Protein AF-A0ABD3RXH1-F1 (afdb_monomer_lite)

Foldseek 3Di:
DDDDPDDPPDPVVVVLVVLLVPQDQPLVDDDPPDDLVLDDDDDDDDDDDDDDDDDDDDDDDDDDPPPPPVLDDLVVLQVQLSVCVVVVVLVSNLVSLVVSVVSCVVVVNQLLSCLSSLSNNLSSLSNVLSVPVPPVPSSVVSLVSSLVSLVSSCVSPLLALSSLQNNLSSLQVVLVVLCPDPPVSLVSNLVSLVSSLVSLVSSCDPSHPDPVSVVSSVVSNVVSVVVNVVSVPD

InterPro domains:
  IPR011990 Tetratricopeptide-like helical domain superfamily [G3DSA:1.25.40.10] (74-233)
  IPR011990 Tetratricopeptide-like helical domain superfamily [SSF48452] (77-208)

Secondary structure (DSSP, 8-state):
-PPP--SSSSSHHHHHHHHHTT---TTTT--TT---GGG----------------------------------HHHHHHHHHHHHHHT-HHHHHHHHHHHHHHHHHTT--GGGGHHHHHHHHHHHHHHHHHTTT-HHHHHHHHHHHHHHHHHHHHH-TT-HHHHHHHHHHHHHHHHHHTTSHHHHHHHHHHHHHHHHHHHHHHTSTT---HHHHHHHHHHHHHHHHHHHHHT--

pLDDT: mean 72.73, std 24.96, range [24.62, 96.81]

Organism: NCBI:txid382380

Radius of gyration: 24.09 Å; chains: 1; bounding box: 63×49×85 Å

Structure (mmCIF, N/CA/C/O backbone):
data_AF-A0ABD3RXH1-F1
#
_entry.id   AF-A0ABD3RXH1-F1
#
loop_
_atom_site.group_PDB
_atom_site.id
_atom_site.type_symbol
_atom_site.label_atom_id
_atom_site.label_alt_id
_atom_site.label_comp_id
_atom_site.label_asym_id
_atom_site.label_entity_id
_atom_site.label_seq_id
_atom_site.pdbx_PDB_ins_code
_atom_site.Cartn_x
_atom_site.Cartn_y
_atom_site.Cartn_z
_atom_site.occupancy
_atom_site.B_iso_or_equiv
_atom_site.auth_seq_id
_atom_site.auth_comp_id
_atom_site.auth_asym_id
_atom_site.auth_atom_id
_atom_site.pdbx_PDB_model_num
ATOM 1 N N . MET A 1 1 ? -24.641 24.523 35.587 1.00 30.47 1 MET A N 1
ATOM 2 C CA . MET A 1 1 ? -23.182 24.289 35.559 1.00 30.47 1 MET A CA 1
ATOM 3 C C . MET A 1 1 ? -22.941 23.095 34.659 1.00 30.47 1 MET A C 1
ATOM 5 O O . MET A 1 1 ? -23.232 21.979 35.057 1.00 30.47 1 MET A O 1
ATOM 9 N N . ILE A 1 2 ? -22.547 23.362 33.417 1.00 24.62 2 ILE A N 1
ATOM 10 C CA . ILE A 1 2 ? -22.233 22.362 32.393 1.00 24.62 2 ILE A CA 1
ATOM 11 C C . ILE A 1 2 ? -20.701 22.332 32.327 1.00 24.62 2 ILE A C 1
ATOM 13 O O . ILE A 1 2 ? -20.122 23.410 32.176 1.00 24.62 2 ILE A O 1
ATOM 17 N N . PRO A 1 3 ? -20.025 21.186 32.516 1.00 27.19 3 PRO A N 1
ATOM 18 C CA . PRO A 1 3 ? -18.578 21.151 32.425 1.00 27.19 3 PRO A CA 1
ATOM 19 C C . PRO A 1 3 ? -18.155 21.218 30.956 1.00 27.19 3 PRO A C 1
ATOM 21 O O . PRO A 1 3 ? -18.669 20.506 30.096 1.00 27.19 3 PRO A O 1
ATOM 24 N N . SER A 1 4 ? -17.229 22.133 30.703 1.00 25.20 4 SER A N 1
ATOM 25 C CA . SER A 1 4 ? -16.646 22.469 29.415 1.00 25.20 4 SER A CA 1
ATOM 26 C C . SER A 1 4 ? -15.962 21.273 28.745 1.00 25.20 4 SER A C 1
ATOM 28 O O . SER A 1 4 ? -15.123 20.596 29.338 1.00 25.20 4 SER A O 1
ATOM 30 N N . SER A 1 5 ? -16.295 21.060 27.473 1.00 29.28 5 SER A N 1
ATOM 31 C CA . SER A 1 5 ? -15.636 20.146 26.545 1.00 29.28 5 SER A CA 1
ATOM 32 C C . SER A 1 5 ? -14.255 20.682 26.156 1.00 29.28 5 SER A C 1
ATOM 34 O O . SER A 1 5 ? -14.116 21.488 25.238 1.00 29.28 5 SER A O 1
ATOM 36 N N . SER A 1 6 ? -13.219 20.238 26.859 1.00 30.03 6 SER A N 1
ATOM 37 C CA . SER A 1 6 ? -11.824 20.532 26.516 1.00 30.03 6 SER A CA 1
ATOM 38 C C . SER A 1 6 ? -10.937 19.322 26.803 1.00 30.03 6 SER A C 1
ATOM 40 O O . SER A 1 6 ? -10.118 19.358 27.717 1.00 30.03 6 SER A O 1
ATOM 42 N N . PHE A 1 7 ? -11.122 18.232 26.046 1.00 28.78 7 PHE A N 1
ATOM 43 C CA . PHE A 1 7 ? -10.269 17.037 26.166 1.00 28.78 7 PHE A CA 1
ATOM 44 C C . PHE A 1 7 ? -9.745 16.446 24.842 1.00 28.78 7 PHE A C 1
ATOM 46 O O . PHE A 1 7 ? -9.026 15.455 24.873 1.00 28.78 7 PHE A O 1
ATOM 53 N N . LEU A 1 8 ? -10.008 17.073 23.686 1.00 31.36 8 LEU A N 1
ATOM 54 C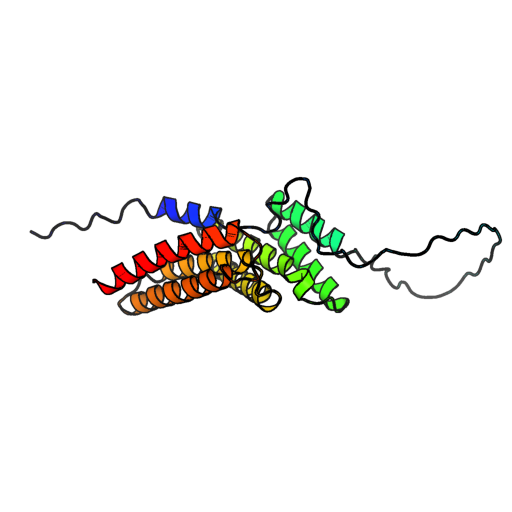 CA . LEU A 1 8 ? -9.466 16.632 22.383 1.00 31.36 8 LEU A CA 1
ATOM 55 C C . LEU A 1 8 ? -8.632 17.696 21.643 1.00 31.36 8 LEU A C 1
ATOM 57 O O . LEU A 1 8 ? -8.232 17.501 20.500 1.00 31.36 8 LEU A O 1
ATOM 61 N N . GLY A 1 9 ? -8.302 18.813 22.293 1.00 27.91 9 GLY A N 1
ATOM 62 C CA . GLY A 1 9 ? -7.470 19.864 21.701 1.00 27.91 9 GLY A CA 1
ATOM 63 C C . GLY A 1 9 ? -5.986 19.689 22.021 1.00 27.91 9 GLY A C 1
ATOM 64 O O . GLY A 1 9 ? -5.526 20.330 22.956 1.00 27.91 9 GLY A O 1
ATOM 65 N N . ASN A 1 10 ? -5.272 18.808 21.301 1.00 27.78 10 ASN A N 1
ATOM 66 C CA . ASN A 1 10 ? -3.838 18.954 20.924 1.00 27.78 10 ASN A CA 1
ATOM 67 C C . ASN A 1 10 ? -3.154 17.669 20.411 1.00 27.78 10 ASN A C 1
ATOM 69 O O . ASN A 1 10 ? -2.016 17.739 19.958 1.00 27.78 10 ASN A O 1
ATOM 73 N N . ALA A 1 11 ? -3.803 16.501 20.432 1.00 32.44 11 ALA A N 1
ATOM 74 C CA . ALA A 1 11 ? -3.193 15.264 19.918 1.00 32.44 11 ALA A CA 1
ATOM 75 C C . ALA A 1 11 ? -3.336 15.078 18.388 1.00 32.44 11 ALA A C 1
ATOM 77 O O . ALA A 1 11 ? -2.664 14.230 17.805 1.00 32.44 11 ALA A O 1
ATOM 78 N N . GLY A 1 12 ? -4.195 15.869 17.729 1.00 29.73 12 GLY A N 1
ATOM 79 C CA . GLY A 1 12 ? -4.583 15.676 16.324 1.00 29.73 12 GLY A CA 1
ATOM 80 C C . GLY A 1 12 ? -3.482 15.956 15.294 1.00 29.73 12 GLY A C 1
ATOM 81 O O . GLY A 1 12 ? -3.361 15.205 14.330 1.00 29.73 12 GLY A O 1
ATOM 82 N N . CYS A 1 13 ? -2.643 16.974 15.516 1.00 30.53 13 CYS A N 1
ATOM 83 C CA . CYS A 1 13 ? -1.601 17.378 14.558 1.00 30.53 13 CYS A CA 1
ATOM 84 C C . CYS A 1 13 ? -0.360 16.472 14.582 1.00 30.53 13 CYS A C 1
ATOM 86 O O . CYS A 1 13 ? 0.388 16.411 13.609 1.00 30.53 13 CYS A O 1
ATOM 88 N N . ASP A 1 14 ? -0.127 15.778 15.696 1.00 29.14 14 ASP A N 1
ATOM 89 C CA . ASP A 1 14 ? 1.074 14.963 15.892 1.00 29.14 14 ASP A CA 1
ATOM 90 C C . ASP A 1 14 ? 0.869 13.512 15.418 1.00 29.14 14 ASP A C 1
ATOM 92 O O . ASP A 1 14 ? 1.835 12.803 15.149 1.00 29.14 14 ASP A O 1
ATOM 96 N N . TYR A 1 15 ? -0.390 13.074 15.274 1.00 34.75 15 TYR A N 1
ATOM 97 C CA . TYR A 1 15 ? -0.741 11.743 14.772 1.00 34.75 15 TYR A CA 1
ATOM 98 C C . TYR A 1 15 ? -0.778 11.670 13.235 1.00 34.75 15 TYR A C 1
ATOM 100 O O . TYR A 1 15 ? -0.319 10.667 12.693 1.00 34.75 15 TYR A O 1
ATOM 108 N N . ASP A 1 16 ? -1.225 12.726 12.533 1.00 37.22 16 ASP A N 1
ATOM 109 C CA . ASP A 1 16 ? -1.188 12.783 11.053 1.00 37.22 16 ASP A CA 1
ATOM 110 C C . ASP A 1 16 ? 0.244 12.630 10.533 1.00 37.22 16 ASP A C 1
ATOM 112 O O . ASP A 1 16 ? 0.527 11.710 9.770 1.00 37.22 16 ASP A O 1
ATOM 116 N N . ARG A 1 17 ? 1.196 13.398 11.081 1.00 35.81 17 ARG A N 1
ATOM 117 C CA . ARG A 1 17 ? 2.617 13.264 10.715 1.00 35.81 17 ARG A CA 1
ATOM 118 C C . ARG A 1 17 ? 3.208 11.893 11.044 1.00 35.81 17 ARG A C 1
ATOM 120 O O . ARG A 1 17 ? 4.148 11.460 10.384 1.00 35.81 17 ARG A O 1
ATOM 127 N N . ARG A 1 18 ? 2.705 11.205 12.077 1.00 36.69 18 ARG A N 1
ATOM 128 C CA . ARG A 1 18 ? 3.201 9.875 12.477 1.00 36.69 18 ARG A CA 1
ATOM 129 C C . ARG A 1 18 ? 2.668 8.768 11.573 1.00 36.69 18 ARG A C 1
ATOM 131 O O . ARG A 1 18 ? 3.438 7.866 11.258 1.00 36.69 18 ARG A O 1
ATOM 138 N N . VAL A 1 19 ? 1.407 8.829 11.139 1.00 39.53 19 VAL A N 1
ATOM 139 C CA . VAL A 1 19 ? 0.839 7.878 10.163 1.00 39.53 19 VAL A CA 1
ATOM 140 C C . VAL A 1 19 ? 1.455 8.106 8.779 1.00 39.53 19 VAL A C 1
ATOM 142 O O . VAL A 1 19 ? 1.872 7.143 8.139 1.00 39.53 19 VAL A O 1
ATOM 145 N N . GLU A 1 20 ? 1.638 9.366 8.375 1.00 42.84 20 GLU A N 1
ATOM 146 C CA . GLU A 1 20 ? 2.320 9.753 7.130 1.00 42.84 20 GLU A CA 1
ATOM 147 C C . GLU A 1 20 ? 3.792 9.308 7.093 1.00 42.84 20 GLU A C 1
ATOM 149 O O . GLU A 1 20 ? 4.279 8.848 6.061 1.00 42.84 20 GLU A O 1
ATOM 154 N N . ALA A 1 21 ? 4.494 9.356 8.230 1.00 41.16 21 ALA A N 1
ATOM 155 C CA . ALA A 1 21 ? 5.863 8.849 8.362 1.00 41.16 21 ALA A CA 1
ATOM 156 C C . ALA A 1 21 ? 5.957 7.314 8.502 1.00 41.16 21 ALA A C 1
ATOM 158 O O . ALA A 1 21 ? 7.063 6.771 8.509 1.00 41.16 21 ALA A O 1
ATOM 159 N N . SER A 1 22 ? 4.826 6.611 8.640 1.00 48.38 22 SER A N 1
ATOM 160 C CA . SER A 1 22 ? 4.792 5.162 8.891 1.00 48.38 22 SER A CA 1
ATOM 161 C C . SER A 1 22 ? 4.657 4.314 7.627 1.00 48.38 22 SER A C 1
ATOM 163 O O . SER A 1 22 ? 4.745 3.089 7.726 1.00 48.38 22 SER A O 1
ATOM 165 N N . PHE A 1 23 ? 4.467 4.919 6.448 1.00 57.19 23 PHE A N 1
ATOM 166 C CA . PHE A 1 23 ? 4.366 4.155 5.205 1.00 57.19 23 PHE A CA 1
ATOM 167 C C . PHE A 1 23 ? 5.680 3.437 4.900 1.00 57.19 23 PHE A C 1
ATOM 169 O O . PHE A 1 23 ? 6.722 4.042 4.638 1.00 57.19 23 PHE A O 1
ATOM 176 N N . VAL A 1 24 ? 5.621 2.107 4.911 1.00 55.50 24 VAL A N 1
ATOM 177 C CA . VAL A 1 24 ? 6.782 1.266 4.637 1.00 55.50 24 VAL A CA 1
ATOM 178 C C . VAL A 1 24 ? 6.920 1.134 3.125 1.00 55.50 24 VAL A C 1
ATOM 180 O O . VAL A 1 24 ? 6.230 0.334 2.493 1.00 55.50 24 VAL A O 1
ATOM 183 N N . ALA A 1 25 ? 7.801 1.933 2.525 1.00 55.22 25 ALA A N 1
ATOM 184 C CA . ALA A 1 25 ? 8.205 1.730 1.139 1.00 55.22 25 ALA A CA 1
ATOM 185 C C . ALA A 1 25 ? 9.179 0.544 1.058 1.00 55.22 25 ALA A C 1
ATOM 187 O O . ALA A 1 25 ? 10.264 0.578 1.646 1.00 55.22 25 ALA A O 1
ATOM 188 N N . VAL A 1 26 ? 8.816 -0.485 0.287 1.00 52.06 26 VAL A N 1
ATOM 189 C CA . VAL A 1 26 ? 9.617 -1.712 0.112 1.00 52.06 26 VAL A CA 1
ATOM 190 C C . VAL A 1 26 ? 10.993 -1.381 -0.495 1.00 52.06 26 VAL A C 1
ATOM 192 O O . VAL A 1 26 ? 12.003 -1.973 -0.123 1.00 52.06 26 VAL A O 1
ATOM 195 N N . GLY A 1 27 ? 11.074 -0.348 -1.347 1.00 42.94 27 GLY A N 1
ATOM 196 C CA . GLY A 1 27 ? 12.327 0.139 -1.952 1.00 42.94 27 GLY A CA 1
ATOM 197 C C . GLY A 1 27 ? 13.161 1.141 -1.126 1.00 42.94 27 GLY A C 1
ATOM 198 O O . GLY A 1 27 ? 14.325 1.399 -1.466 1.00 42.94 27 GLY A O 1
ATOM 199 N N . ALA A 1 28 ? 12.621 1.715 -0.043 1.00 36.28 28 ALA A N 1
ATOM 200 C CA . ALA A 1 28 ? 13.336 2.703 0.786 1.00 36.28 28 ALA A CA 1
ATOM 201 C C . ALA A 1 28 ? 14.279 2.061 1.824 1.00 36.28 28 ALA A C 1
ATOM 203 O O . ALA A 1 28 ? 15.080 2.751 2.451 1.00 36.28 28 ALA A O 1
ATOM 204 N N . LEU A 1 29 ? 14.230 0.733 1.968 1.00 37.06 29 LEU A N 1
ATOM 205 C CA . LEU A 1 29 ? 14.977 -0.039 2.960 1.00 37.06 29 LEU A CA 1
ATOM 206 C C . LEU A 1 29 ? 15.779 -1.183 2.327 1.00 37.06 29 LEU A C 1
ATOM 208 O O . LEU A 1 29 ? 15.768 -2.302 2.828 1.00 37.06 29 LEU A O 1
ATOM 212 N N . LEU A 1 30 ? 16.531 -0.917 1.256 1.00 32.25 30 LEU A N 1
ATOM 213 C CA . LEU A 1 30 ? 17.648 -1.803 0.922 1.00 32.25 30 LEU A CA 1
ATOM 214 C C . LEU A 1 30 ? 18.862 -1.397 1.772 1.00 32.25 30 LEU A C 1
ATOM 216 O O . LEU A 1 30 ? 19.537 -0.424 1.421 1.00 32.25 30 LEU A O 1
ATOM 220 N N . PRO A 1 31 ? 19.197 -2.109 2.871 1.00 29.81 31 PRO A N 1
ATOM 221 C CA . PRO A 1 31 ? 20.566 -2.077 3.358 1.00 29.81 31 PRO A CA 1
ATOM 222 C C . PRO A 1 31 ? 21.479 -2.503 2.206 1.00 29.81 31 PRO A C 1
ATOM 224 O O . PRO A 1 31 ? 21.125 -3.383 1.415 1.00 29.81 31 PRO A O 1
ATOM 227 N N . ARG A 1 32 ? 22.654 -1.873 2.108 1.00 34.91 32 ARG A N 1
ATOM 228 C CA . ARG A 1 32 ? 23.745 -2.283 1.214 1.00 34.91 32 ARG A CA 1
ATOM 229 C C . ARG A 1 32 ? 24.003 -3.787 1.416 1.00 34.91 32 ARG A C 1
ATOM 231 O O . ARG A 1 32 ? 24.712 -4.150 2.344 1.00 34.91 32 ARG A O 1
ATOM 238 N N . GLY A 1 33 ? 23.383 -4.664 0.622 1.00 29.89 33 GLY A N 1
ATOM 239 C CA . GLY A 1 33 ? 23.602 -6.109 0.742 1.00 29.89 33 GLY A CA 1
ATOM 240 C C . GLY A 1 33 ? 22.457 -7.055 0.373 1.00 29.89 33 GLY A C 1
ATOM 241 O O . GLY A 1 33 ? 22.754 -8.212 0.095 1.00 29.89 33 GLY A O 1
ATOM 242 N N . ARG A 1 34 ? 21.183 -6.638 0.307 1.00 35.38 34 ARG A N 1
ATOM 243 C CA . ARG A 1 34 ? 20.118 -7.524 -0.217 1.00 35.38 34 ARG A CA 1
ATOM 244 C C . ARG A 1 34 ? 19.696 -7.075 -1.608 1.00 35.38 34 ARG A C 1
ATOM 246 O O . ARG A 1 34 ? 19.003 -6.080 -1.768 1.00 35.38 34 ARG A O 1
ATOM 253 N N . ARG A 1 35 ? 20.186 -7.792 -2.622 1.00 33.97 35 ARG A N 1
ATOM 254 C CA . ARG A 1 35 ? 19.711 -7.679 -4.005 1.00 33.97 35 ARG A CA 1
ATOM 255 C C . ARG A 1 35 ? 18.216 -7.992 -4.022 1.00 33.97 35 ARG A C 1
ATOM 257 O O . ARG A 1 35 ? 17.803 -8.993 -3.441 1.00 33.97 35 ARG A O 1
ATOM 264 N N . THR A 1 36 ? 17.440 -7.143 -4.683 1.00 36.50 36 THR A N 1
ATOM 265 C CA . THR A 1 36 ? 16.064 -7.442 -5.074 1.00 36.50 36 THR A CA 1
ATOM 266 C C . THR A 1 36 ? 16.056 -8.778 -5.814 1.00 36.50 36 THR A C 1
ATOM 268 O O . THR A 1 36 ? 16.755 -8.964 -6.808 1.00 36.50 36 THR A O 1
ATOM 271 N N . THR A 1 37 ? 15.300 -9.742 -5.300 1.00 42.69 37 THR A N 1
ATOM 272 C CA . THR A 1 37 ? 15.147 -11.094 -5.865 1.00 42.69 37 THR A CA 1
ATOM 273 C C . THR A 1 37 ? 14.291 -11.123 -7.133 1.00 42.69 37 THR A C 1
ATOM 275 O O . THR A 1 37 ? 14.019 -12.200 -7.648 1.00 42.69 37 THR A O 1
ATOM 278 N N . ILE A 1 38 ? 13.910 -9.953 -7.663 1.00 47.41 38 ILE A N 1
ATOM 279 C CA . ILE A 1 38 ? 13.019 -9.779 -8.823 1.00 47.41 38 ILE A CA 1
ATOM 280 C C . ILE A 1 38 ? 13.570 -10.482 -10.081 1.00 47.41 38 ILE A C 1
ATOM 282 O O . ILE A 1 38 ? 12.800 -10.875 -10.947 1.00 47.41 38 ILE A O 1
ATOM 286 N N . PHE A 1 39 ? 14.880 -10.747 -10.154 1.00 44.41 39 PHE A N 1
ATOM 287 C CA . PHE A 1 39 ? 15.483 -11.539 -11.229 1.00 44.41 39 PHE A CA 1
ATOM 288 C C . PHE A 1 39 ? 16.527 -12.514 -10.672 1.00 44.41 39 PHE A C 1
ATOM 290 O O . PHE A 1 39 ? 17.731 -12.270 -10.751 1.00 44.41 39 PHE A O 1
ATOM 297 N N . ARG A 1 40 ? 16.096 -13.627 -10.074 1.00 39.06 40 ARG A N 1
ATOM 298 C CA . ARG A 1 40 ? 16.982 -14.787 -9.901 1.00 39.06 40 ARG A CA 1
ATOM 299 C C . ARG A 1 40 ? 16.286 -16.042 -10.403 1.00 39.06 40 ARG A C 1
ATOM 301 O O . ARG A 1 40 ? 15.673 -16.765 -9.627 1.00 39.06 40 ARG A O 1
ATOM 308 N N . LYS A 1 41 ? 16.414 -16.294 -11.705 1.00 34.53 41 LYS A N 1
ATOM 309 C CA . LYS A 1 41 ? 16.188 -17.615 -12.285 1.00 34.53 41 LYS A CA 1
ATOM 310 C C . LYS A 1 41 ? 17.375 -17.971 -13.186 1.00 34.53 41 LYS A C 1
ATOM 312 O O . LYS A 1 41 ? 17.577 -17.341 -14.211 1.00 34.53 41 LYS A O 1
ATOM 317 N N . GLU A 1 42 ? 18.162 -18.915 -12.671 1.00 40.31 42 GLU A N 1
ATOM 318 C CA . GLU A 1 42 ? 18.949 -19.936 -13.378 1.00 40.31 42 GLU A CA 1
ATOM 319 C C . GLU A 1 42 ? 19.962 -19.479 -14.441 1.00 40.31 42 GLU A C 1
ATOM 321 O O . GLU A 1 42 ? 19.689 -19.499 -15.631 1.00 40.31 42 GLU A O 1
ATOM 326 N N . GLU A 1 43 ? 21.198 -19.222 -14.003 1.00 36.56 43 GLU A N 1
ATOM 327 C CA . GLU A 1 43 ? 22.378 -19.589 -14.794 1.00 36.56 43 GLU A CA 1
ATOM 328 C C . GLU A 1 43 ? 23.267 -20.502 -13.942 1.00 36.56 43 GLU A C 1
ATOM 330 O O . GLU A 1 43 ? 24.183 -20.062 -13.249 1.00 36.56 43 GLU A O 1
ATOM 335 N N . GLU A 1 44 ? 22.953 -21.795 -13.962 1.00 37.84 44 GLU A N 1
ATOM 336 C CA . GLU A 1 44 ? 23.935 -22.846 -13.714 1.00 37.84 44 GLU A CA 1
ATOM 337 C C . GLU A 1 44 ? 23.993 -23.739 -14.955 1.00 37.84 44 GLU A C 1
ATOM 339 O O . GLU A 1 44 ? 23.008 -24.378 -15.315 1.00 37.84 44 GLU A O 1
ATOM 344 N N . GLY A 1 45 ? 25.172 -23.799 -15.580 1.00 32.19 45 GLY A N 1
ATOM 345 C CA . GLY A 1 45 ? 25.574 -24.918 -16.431 1.00 32.19 45 GLY A CA 1
ATOM 346 C C . GLY A 1 45 ? 25.961 -24.560 -17.864 1.00 32.19 45 GLY A C 1
ATOM 347 O O . GLY A 1 45 ? 25.099 -24.381 -18.715 1.00 32.19 45 GLY A O 1
ATOM 348 N N . GLY A 1 46 ? 27.267 -24.598 -18.156 1.00 30.45 46 GLY A N 1
ATOM 349 C CA . GLY A 1 46 ? 27.749 -24.874 -19.515 1.00 30.45 46 GLY A CA 1
ATOM 350 C C . GLY A 1 46 ? 28.998 -24.109 -19.937 1.00 30.45 46 GLY A C 1
ATOM 351 O O . GLY A 1 46 ? 28.914 -23.179 -20.727 1.00 30.45 46 GLY A O 1
ATOM 352 N N . GLY A 1 47 ? 30.168 -24.522 -19.446 1.00 31.55 47 GLY A N 1
ATOM 353 C CA . GLY A 1 47 ? 31.440 -24.152 -20.066 1.00 31.55 47 GLY A CA 1
ATOM 354 C C . GLY A 1 47 ? 31.658 -24.886 -21.394 1.00 31.55 47 GLY A C 1
ATOM 355 O O . GLY A 1 47 ? 31.256 -26.039 -21.543 1.00 31.55 47 GLY A O 1
ATOM 356 N N . GLY A 1 48 ? 32.345 -24.235 -22.332 1.00 30.28 48 GLY A N 1
ATOM 357 C CA . GLY A 1 48 ? 32.839 -24.859 -23.560 1.00 30.28 48 GLY A CA 1
ATOM 358 C C . GLY A 1 48 ? 33.336 -23.815 -24.555 1.00 30.28 48 GLY A C 1
ATOM 359 O O . GLY A 1 48 ? 32.535 -23.118 -25.163 1.00 30.28 48 GLY A O 1
ATOM 360 N N . GLY A 1 49 ? 34.659 -23.679 -24.669 1.00 31.81 49 GLY A N 1
ATOM 361 C CA . GLY A 1 49 ? 35.322 -22.756 -25.590 1.00 31.81 49 GLY A CA 1
ATOM 362 C C . GLY A 1 49 ? 35.310 -23.210 -27.051 1.00 31.81 49 GLY A C 1
ATOM 363 O O . GLY A 1 49 ? 34.985 -24.355 -27.364 1.00 31.81 49 GLY A O 1
ATOM 364 N N . GLY A 1 50 ? 35.729 -22.296 -27.924 1.00 31.41 50 GLY A N 1
ATOM 365 C CA . GLY A 1 50 ? 35.985 -22.550 -29.338 1.00 31.41 50 GLY A CA 1
ATOM 366 C C . GLY A 1 50 ? 36.181 -21.247 -30.108 1.00 31.41 50 GLY A C 1
ATOM 367 O O . GLY A 1 50 ? 35.208 -20.590 -30.463 1.00 31.41 50 GLY A O 1
ATOM 368 N N . ASP A 1 51 ? 37.443 -20.882 -30.331 1.00 36.78 51 ASP A N 1
ATOM 369 C CA . ASP A 1 51 ? 37.877 -19.905 -31.330 1.00 36.78 51 ASP A CA 1
ATOM 370 C C . ASP A 1 51 ? 37.444 -20.338 -32.744 1.00 36.78 51 ASP A C 1
ATOM 372 O O . ASP A 1 51 ? 37.486 -21.526 -33.049 1.00 36.78 51 ASP A O 1
ATOM 376 N N . GLU A 1 52 ? 37.085 -19.391 -33.619 1.00 39.81 52 GLU A N 1
ATOM 377 C CA . GLU A 1 52 ? 37.750 -19.180 -34.920 1.00 39.81 52 GLU A CA 1
ATOM 378 C C . GLU A 1 52 ? 37.078 -18.084 -35.769 1.00 39.81 52 GLU A C 1
ATOM 380 O O . GLU A 1 52 ? 35.910 -17.730 -35.629 1.00 39.81 52 GLU A O 1
ATOM 385 N N . ALA A 1 53 ? 37.904 -17.500 -36.633 1.00 37.19 53 ALA A N 1
ATOM 386 C CA . ALA A 1 53 ? 37.698 -16.283 -37.399 1.00 37.19 53 ALA A CA 1
ATOM 387 C C . ALA A 1 53 ? 36.912 -16.472 -38.711 1.00 37.19 53 ALA A C 1
ATOM 389 O O . ALA A 1 53 ? 36.969 -17.526 -39.336 1.00 37.19 53 ALA A O 1
ATOM 390 N N . GLY A 1 54 ? 36.371 -15.366 -39.247 1.00 32.41 54 GLY A N 1
ATOM 391 C CA . GLY A 1 54 ? 36.454 -15.118 -40.694 1.00 32.41 54 GLY A CA 1
ATOM 392 C C . GLY A 1 54 ? 35.220 -14.571 -41.425 1.00 32.41 54 GLY A C 1
ATOM 393 O O . GLY A 1 54 ? 34.211 -15.244 -41.556 1.00 32.41 54 GLY A O 1
ATOM 394 N N . ARG A 1 55 ? 35.447 -13.417 -42.076 1.00 34.66 55 ARG A N 1
ATOM 395 C CA . ARG A 1 55 ? 34.919 -12.960 -43.386 1.00 34.66 55 ARG A CA 1
ATOM 396 C C . ARG A 1 55 ? 33.446 -12.528 -43.522 1.00 34.66 55 ARG A C 1
ATOM 398 O O . ARG A 1 55 ? 32.554 -13.324 -43.755 1.00 34.66 55 ARG A O 1
ATOM 405 N N . GLY A 1 56 ? 33.277 -11.204 -43.593 1.00 33.16 56 GLY A N 1
ATOM 406 C CA . GLY A 1 56 ? 32.966 -10.463 -44.829 1.00 33.16 56 GLY A CA 1
ATOM 407 C C . GLY A 1 56 ? 31.769 -10.898 -45.685 1.00 33.16 56 GLY A C 1
ATOM 408 O O . GLY A 1 56 ? 31.848 -11.880 -46.413 1.00 33.16 56 GLY A O 1
ATOM 409 N N . GLY A 1 57 ? 30.748 -10.039 -45.735 1.00 32.97 57 GLY A N 1
ATOM 410 C CA . GLY A 1 57 ? 29.697 -10.057 -46.751 1.00 32.97 57 GLY A CA 1
ATOM 411 C C . GLY A 1 57 ? 28.906 -8.750 -46.732 1.00 32.97 57 GLY A C 1
ATOM 412 O O . GLY A 1 57 ? 28.062 -8.550 -45.869 1.00 32.97 57 GLY A O 1
ATOM 413 N N . SER A 1 58 ? 29.227 -7.852 -47.664 1.00 41.53 58 SER A N 1
ATOM 414 C CA . SER A 1 58 ? 28.439 -6.663 -48.002 1.00 41.53 58 SER A CA 1
ATOM 415 C C . SER A 1 58 ? 27.139 -7.100 -48.681 1.00 41.53 58 SER A C 1
ATOM 417 O O . SER A 1 58 ? 27.181 -7.847 -49.660 1.00 41.53 58 SER A O 1
ATOM 419 N N . PHE A 1 59 ? 26.002 -6.636 -48.163 1.00 35.06 59 PHE A N 1
ATOM 420 C CA . PHE A 1 59 ? 24.720 -6.680 -48.858 1.00 35.06 59 PHE A CA 1
ATOM 421 C C . PHE A 1 59 ? 23.878 -5.473 -48.426 1.00 35.06 59 PHE A C 1
ATOM 423 O O . PHE A 1 59 ? 23.374 -5.421 -47.306 1.00 35.06 59 PHE A O 1
ATOM 430 N N . ASP A 1 60 ? 23.802 -4.480 -49.308 1.00 41.41 60 ASP A N 1
ATOM 431 C CA . ASP A 1 60 ? 22.946 -3.301 -49.183 1.00 41.41 60 ASP A CA 1
ATOM 432 C C . ASP A 1 60 ? 21.543 -3.568 -49.762 1.00 41.41 60 ASP A C 1
ATOM 434 O O . ASP A 1 60 ? 21.387 -4.374 -50.680 1.00 41.41 60 ASP A O 1
ATOM 438 N N . LEU A 1 61 ? 20.581 -2.757 -49.291 1.00 41.88 61 LEU A N 1
ATOM 439 C CA . LEU A 1 61 ? 19.235 -2.463 -49.826 1.00 41.88 61 LEU A CA 1
ATOM 440 C C . LEU A 1 61 ? 18.050 -3.323 -49.343 1.00 41.88 61 LEU A C 1
ATOM 442 O O . LEU A 1 61 ? 17.706 -4.334 -49.944 1.00 41.88 61 LEU A O 1
ATOM 446 N N . MET A 1 62 ? 17.314 -2.790 -48.356 1.00 39.38 62 MET A N 1
ATOM 447 C CA . MET A 1 62 ? 15.930 -2.272 -48.488 1.00 39.38 62 MET A CA 1
ATOM 448 C C . MET A 1 62 ? 15.172 -2.352 -47.154 1.00 39.38 62 MET A C 1
ATOM 450 O O . MET A 1 62 ? 15.015 -3.426 -46.589 1.00 39.38 62 MET A O 1
ATOM 454 N N . GLY A 1 63 ? 14.557 -1.231 -46.767 1.00 38.12 63 GLY A N 1
ATOM 455 C CA . GLY A 1 63 ? 13.210 -1.261 -46.195 1.00 38.12 63 GLY A CA 1
ATOM 456 C C . GLY A 1 63 ? 13.091 -1.274 -44.673 1.00 38.12 63 GLY A C 1
ATOM 457 O O . GLY A 1 63 ? 13.248 -2.303 -44.030 1.00 38.12 63 GLY A O 1
ATOM 458 N N . GLY A 1 64 ? 12.631 -0.139 -44.144 1.00 36.88 64 GLY A N 1
ATOM 459 C CA . GLY A 1 64 ? 11.903 -0.078 -42.882 1.00 36.88 64 GLY A CA 1
ATOM 460 C C . GLY A 1 64 ? 12.677 0.589 -41.759 1.00 36.88 64 GLY A C 1
ATOM 461 O O . GLY A 1 64 ? 13.405 -0.068 -41.024 1.00 36.88 64 GLY A O 1
ATOM 462 N N . GLU A 1 65 ? 12.413 1.878 -41.546 1.00 42.22 65 GLU A N 1
ATOM 463 C CA . GLU A 1 65 ? 12.501 2.499 -40.222 1.00 42.22 65 GLU A CA 1
ATOM 464 C C . GLU A 1 65 ? 11.450 1.850 -39.300 1.00 42.22 65 GLU A C 1
ATOM 466 O O . GLU A 1 65 ? 10.459 2.454 -38.898 1.00 42.22 65 GLU A O 1
ATOM 471 N N . GLY A 1 66 ? 11.639 0.570 -38.984 1.00 38.25 66 GLY A N 1
ATOM 472 C CA . GLY A 1 66 ? 11.129 0.004 -37.753 1.00 38.25 66 GLY A CA 1
ATOM 473 C C . GLY A 1 66 ? 12.015 0.583 -36.671 1.00 38.25 66 GLY A C 1
ATOM 474 O O . GLY A 1 66 ? 13.136 0.113 -36.493 1.00 38.25 66 GLY A O 1
ATOM 475 N N . GLY A 1 67 ? 11.561 1.659 -36.025 1.00 40.00 67 GLY A N 1
ATOM 476 C CA . GLY A 1 67 ? 12.241 2.204 -34.861 1.00 40.00 67 GLY A CA 1
ATOM 477 C C . GLY A 1 67 ? 12.561 1.047 -33.927 1.00 40.00 67 GLY A C 1
ATOM 478 O O . GLY A 1 67 ? 11.648 0.417 -33.394 1.00 40.00 67 GLY A O 1
ATOM 479 N N . ASN A 1 68 ? 13.849 0.731 -33.785 1.00 39.38 68 ASN A N 1
ATOM 480 C CA . ASN A 1 68 ? 14.325 -0.104 -32.702 1.00 39.38 68 ASN A CA 1
ATOM 481 C C . ASN A 1 68 ? 13.892 0.630 -31.438 1.00 39.38 68 ASN A C 1
ATOM 483 O O . ASN A 1 68 ? 14.553 1.571 -31.000 1.00 39.38 68 ASN A O 1
ATOM 487 N N . VAL A 1 69 ? 12.743 0.250 -30.880 1.00 52.22 69 VAL A N 1
ATOM 488 C CA . VAL A 1 69 ? 12.463 0.508 -29.479 1.00 52.22 69 VAL A CA 1
ATOM 489 C C . VAL A 1 69 ? 13.555 -0.282 -28.783 1.00 52.22 69 VAL A C 1
ATOM 491 O O . VAL A 1 69 ? 13.420 -1.491 -28.618 1.00 52.22 69 VAL A O 1
ATOM 494 N N . GLU A 1 70 ? 14.691 0.364 -28.506 1.00 57.12 70 GLU A N 1
ATOM 495 C CA . GLU A 1 70 ? 15.721 -0.196 -27.646 1.00 57.12 70 GLU A CA 1
ATOM 496 C C . GLU A 1 70 ? 15.001 -0.585 -26.364 1.00 57.12 70 GLU A C 1
ATOM 498 O O . GLU A 1 70 ? 14.529 0.249 -25.585 1.00 57.12 70 GLU A O 1
ATOM 503 N N . MET A 1 71 ? 14.775 -1.885 -26.262 1.00 68.31 71 MET A N 1
ATOM 504 C CA . MET A 1 71 ? 13.818 -2.463 -25.352 1.00 68.31 71 MET A CA 1
ATOM 505 C C . MET A 1 71 ? 14.465 -2.416 -23.983 1.00 68.31 71 MET A C 1
ATOM 507 O O . MET A 1 71 ? 15.349 -3.206 -23.655 1.00 68.31 71 MET A O 1
ATOM 511 N N . GLU A 1 72 ? 14.113 -1.384 -23.226 1.00 82.44 72 GLU A N 1
ATOM 512 C CA . GLU A 1 72 ? 14.774 -1.116 -21.966 1.00 82.44 72 GLU A CA 1
ATOM 513 C C . GLU A 1 72 ? 14.463 -2.245 -20.971 1.00 82.44 72 GLU A C 1
ATOM 515 O O . GLU A 1 72 ? 13.288 -2.511 -20.702 1.00 82.44 72 GLU A O 1
ATOM 520 N N . PRO A 1 73 ? 15.482 -2.908 -20.393 1.00 87.88 73 PRO A N 1
ATOM 521 C CA . PRO A 1 73 ? 15.251 -3.986 -19.442 1.00 87.88 73 PRO A CA 1
ATOM 522 C C . PRO A 1 73 ? 14.440 -3.497 -18.240 1.00 87.88 73 PRO A C 1
ATOM 524 O O . PRO A 1 73 ? 14.761 -2.456 -17.659 1.00 87.88 73 PRO A O 1
ATOM 527 N N . LEU A 1 74 ? 13.457 -4.290 -17.799 1.00 88.50 74 LEU A N 1
ATOM 528 C CA . LEU A 1 74 ? 12.580 -3.973 -16.660 1.00 88.50 74 LEU A CA 1
ATOM 529 C C . LEU A 1 74 ? 13.353 -3.523 -15.410 1.00 88.50 74 LEU A C 1
ATOM 531 O O . LEU A 1 74 ? 12.978 -2.557 -14.748 1.00 88.50 74 LEU A O 1
ATOM 535 N N . ASN A 1 75 ? 14.485 -4.167 -15.117 1.00 88.00 75 ASN A N 1
ATOM 536 C CA . ASN A 1 75 ? 15.350 -3.795 -13.996 1.00 88.00 75 ASN A CA 1
ATOM 537 C C . ASN A 1 75 ? 15.848 -2.338 -14.079 1.00 88.00 75 ASN A C 1
ATOM 539 O O . ASN A 1 75 ? 15.930 -1.658 -13.059 1.00 88.00 75 ASN A O 1
ATOM 543 N N . ARG A 1 76 ? 16.167 -1.836 -15.279 1.00 91.44 76 ARG A N 1
ATOM 544 C CA . ARG A 1 76 ? 16.662 -0.465 -15.468 1.00 91.44 76 ARG A CA 1
ATOM 545 C C . ARG A 1 76 ? 15.554 0.564 -15.236 1.00 91.44 76 ARG A C 1
ATOM 547 O O . ARG A 1 76 ? 15.792 1.554 -14.547 1.00 91.44 76 ARG A O 1
ATOM 554 N N . ILE A 1 77 ? 14.347 0.280 -15.730 1.00 92.25 77 ILE A N 1
ATOM 555 C CA . ILE A 1 77 ? 13.148 1.101 -15.497 1.00 92.25 77 ILE A CA 1
ATOM 556 C C . ILE A 1 77 ? 12.852 1.171 -13.991 1.00 92.25 77 ILE A C 1
ATOM 558 O O . ILE A 1 77 ? 12.739 2.256 -13.420 1.00 92.25 77 ILE A O 1
ATOM 562 N N . PHE A 1 78 ? 12.843 0.019 -13.312 1.00 90.25 78 PHE A N 1
ATOM 563 C CA . PHE A 1 78 ? 12.613 -0.054 -11.868 1.00 90.25 78 PHE A CA 1
ATOM 564 C C . PHE A 1 78 ? 13.650 0.737 -11.061 1.00 90.25 78 PHE A C 1
ATOM 566 O O . PHE A 1 78 ? 13.299 1.505 -10.167 1.00 90.25 78 PHE A O 1
ATOM 573 N N . GLN A 1 79 ? 14.939 0.580 -11.374 1.00 89.81 79 GLN A N 1
ATOM 574 C CA . GLN A 1 79 ? 16.004 1.304 -10.678 1.00 89.81 79 GLN A CA 1
ATOM 575 C C . GLN A 1 79 ? 15.864 2.819 -10.834 1.00 89.81 79 GLN A C 1
ATOM 577 O O . GLN A 1 79 ? 16.064 3.548 -9.861 1.00 89.81 79 GLN A O 1
ATOM 582 N N . ARG A 1 80 ? 15.488 3.298 -12.026 1.00 92.88 80 ARG A N 1
ATOM 583 C CA . ARG A 1 80 ? 15.253 4.724 -12.263 1.00 92.88 80 ARG A CA 1
ATOM 584 C C . ARG A 1 80 ? 14.064 5.238 -11.451 1.00 92.88 80 ARG A C 1
ATOM 586 O O . ARG A 1 80 ? 14.218 6.253 -10.776 1.00 92.88 80 ARG A O 1
ATOM 593 N N . ALA A 1 81 ? 12.954 4.499 -11.406 1.00 91.75 81 ALA A N 1
ATOM 594 C CA . ALA A 1 81 ? 11.809 4.832 -10.555 1.00 91.75 81 ALA A CA 1
ATOM 595 C C . ALA A 1 81 ? 12.211 4.973 -9.073 1.00 91.75 81 ALA A C 1
ATOM 597 O O . ALA A 1 81 ? 11.906 5.976 -8.431 1.00 91.75 81 ALA A O 1
ATOM 598 N N . VAL A 1 82 ? 12.988 4.020 -8.542 1.00 87.75 82 VAL A N 1
ATOM 599 C CA . VAL A 1 82 ? 13.475 4.060 -7.150 1.00 87.75 82 VAL A CA 1
ATOM 600 C C . VAL A 1 82 ? 14.380 5.270 -6.891 1.00 87.75 82 VAL A C 1
ATOM 602 O O . VAL A 1 82 ? 14.319 5.870 -5.816 1.00 87.75 82 VAL A O 1
ATOM 605 N N . VAL A 1 83 ? 15.234 5.639 -7.848 1.00 90.00 83 VAL A N 1
ATOM 606 C CA . VAL A 1 83 ? 16.088 6.829 -7.731 1.00 90.00 83 VAL A CA 1
ATOM 607 C C . VAL A 1 83 ? 15.241 8.102 -7.691 1.00 90.00 83 VAL A C 1
ATOM 609 O O . VAL A 1 83 ? 15.434 8.910 -6.783 1.00 90.00 83 VAL A O 1
ATOM 612 N N . LEU A 1 84 ? 14.271 8.247 -8.597 1.00 91.06 84 LEU A N 1
ATOM 613 C CA . LEU A 1 84 ? 13.351 9.392 -8.628 1.00 91.06 84 LEU A CA 1
ATOM 614 C C . LEU A 1 84 ? 12.541 9.495 -7.331 1.00 91.06 84 LEU A C 1
ATOM 616 O O . LEU A 1 84 ? 12.466 10.567 -6.731 1.00 91.06 84 LEU A O 1
ATOM 620 N N . GLN A 1 85 ? 12.053 8.361 -6.816 1.00 88.31 85 GLN A N 1
ATOM 621 C CA . GLN A 1 85 ? 11.365 8.295 -5.527 1.00 88.31 85 GLN A CA 1
ATOM 622 C C . GLN A 1 85 ? 12.222 8.861 -4.388 1.00 88.31 85 GLN A C 1
ATOM 624 O O . GLN A 1 85 ? 11.733 9.630 -3.564 1.00 88.31 85 GLN A O 1
ATOM 629 N N . ARG A 1 86 ? 13.508 8.495 -4.337 1.00 86.44 86 ARG A N 1
ATOM 630 C CA . ARG A 1 86 ? 14.448 8.964 -3.304 1.00 86.44 86 ARG A CA 1
ATOM 631 C C . ARG A 1 86 ? 14.839 10.429 -3.470 1.00 86.44 86 ARG A C 1
ATOM 633 O O . ARG A 1 86 ? 15.171 11.071 -2.481 1.00 86.44 86 ARG A O 1
ATOM 640 N N . MET A 1 87 ? 14.806 10.943 -4.697 1.00 89.44 87 MET A N 1
ATOM 641 C CA . MET A 1 87 ? 14.999 12.365 -4.988 1.00 89.44 87 MET A CA 1
ATOM 642 C C . MET A 1 87 ? 13.763 13.210 -4.645 1.00 89.44 87 MET A C 1
ATOM 644 O O . MET A 1 87 ? 13.852 14.433 -4.653 1.00 89.44 87 MET A O 1
ATOM 648 N N . GLY A 1 88 ? 12.628 12.575 -4.332 1.00 86.81 88 GLY A N 1
ATOM 649 C CA . GLY A 1 88 ? 11.360 13.254 -4.076 1.00 86.81 88 GLY A CA 1
ATOM 650 C C . GLY A 1 88 ? 10.581 13.610 -5.344 1.00 86.81 88 GLY A C 1
ATOM 651 O O . GLY A 1 88 ? 9.516 14.215 -5.242 1.00 86.81 88 GLY A O 1
ATOM 652 N N . ASP A 1 89 ? 11.056 13.207 -6.528 1.00 92.00 89 ASP A N 1
ATOM 653 C CA . ASP A 1 89 ? 10.310 13.357 -7.778 1.00 92.00 89 ASP A CA 1
ATOM 654 C C . ASP A 1 89 ? 9.230 12.272 -7.871 1.00 92.00 89 ASP A C 1
ATOM 656 O O . ASP A 1 89 ? 9.427 11.190 -8.432 1.00 92.00 89 ASP A O 1
ATOM 660 N N . ARG A 1 90 ? 8.078 12.553 -7.255 1.00 90.06 90 ARG A N 1
ATOM 661 C CA . ARG A 1 90 ? 6.942 11.624 -7.207 1.00 90.06 90 ARG A CA 1
ATOM 662 C C . ARG A 1 90 ? 6.308 11.414 -8.580 1.00 90.06 90 ARG A C 1
ATOM 664 O O . ARG A 1 90 ? 5.981 10.279 -8.910 1.00 90.06 90 ARG A O 1
ATOM 671 N N . GLY A 1 91 ? 6.181 12.475 -9.378 1.00 92.81 91 GLY A N 1
ATOM 672 C CA . GLY A 1 91 ? 5.588 12.408 -10.715 1.00 92.81 91 GLY A CA 1
ATOM 673 C C . GLY A 1 91 ? 6.443 11.582 -11.675 1.00 92.81 91 GLY A C 1
ATOM 674 O O . GLY A 1 91 ? 5.936 10.653 -12.302 1.00 92.81 91 GLY A O 1
ATOM 675 N N . GLY A 1 92 ? 7.752 11.853 -11.724 1.00 94.06 92 GLY A N 1
ATOM 676 C CA . GLY A 1 92 ? 8.691 11.067 -12.526 1.00 94.06 92 GLY A CA 1
ATOM 677 C C . GLY A 1 92 ? 8.780 9.610 -12.065 1.00 94.06 92 GLY A C 1
ATOM 678 O O . GLY A 1 92 ? 8.812 8.695 -12.885 1.00 94.06 92 GLY A O 1
ATOM 679 N N . CYS A 1 93 ? 8.758 9.374 -10.752 1.00 93.56 93 CYS A N 1
ATOM 680 C CA . CYS A 1 93 ? 8.725 8.030 -10.179 1.00 93.56 93 CYS A CA 1
ATOM 681 C C . CYS A 1 93 ? 7.496 7.221 -10.631 1.00 93.56 93 CYS A C 1
ATOM 683 O O . CYS A 1 93 ? 7.645 6.086 -11.087 1.00 93.56 93 CYS A O 1
ATOM 685 N N . LEU A 1 94 ? 6.296 7.804 -10.535 1.00 95.19 94 LEU A N 1
ATOM 686 C CA . LEU A 1 94 ? 5.057 7.150 -10.963 1.00 95.19 94 LEU A CA 1
ATOM 687 C C . LEU A 1 94 ? 5.073 6.843 -12.462 1.00 95.19 94 LEU A C 1
ATOM 689 O O . LEU A 1 94 ? 4.746 5.721 -12.838 1.00 95.19 94 LEU A O 1
ATOM 693 N N . ALA A 1 95 ? 5.543 7.777 -13.292 1.00 96.56 95 ALA A N 1
ATOM 694 C CA . ALA A 1 95 ? 5.657 7.564 -14.734 1.00 96.56 95 ALA A CA 1
ATOM 695 C C . ALA A 1 95 ? 6.585 6.383 -15.082 1.00 96.56 95 ALA A C 1
ATOM 697 O O . ALA A 1 95 ? 6.280 5.582 -15.967 1.00 96.56 95 ALA A O 1
ATOM 698 N N . GLU A 1 96 ? 7.706 6.225 -14.370 1.00 95.56 96 GLU A N 1
ATOM 699 C CA . GLU A 1 96 ? 8.602 5.079 -14.569 1.00 95.56 96 GLU A CA 1
ATOM 700 C C . GLU A 1 96 ? 7.994 3.765 -14.060 1.00 95.56 96 GLU A C 1
ATOM 702 O O . GLU A 1 96 ? 8.160 2.731 -14.708 1.00 95.56 96 GLU A O 1
ATOM 707 N N . TYR A 1 97 ? 7.258 3.772 -12.945 1.00 95.50 97 TYR A N 1
ATOM 708 C CA . TYR A 1 97 ? 6.544 2.572 -12.499 1.00 95.50 97 TYR A CA 1
ATOM 709 C C . TYR A 1 97 ? 5.414 2.174 -13.459 1.00 95.50 97 TYR A C 1
ATOM 711 O O . TYR A 1 97 ? 5.271 0.991 -13.759 1.00 95.50 97 TYR A O 1
ATOM 719 N N . GLU A 1 98 ? 4.657 3.124 -14.005 1.00 96.56 98 GLU A N 1
ATOM 720 C CA . GLU A 1 98 ? 3.654 2.856 -15.046 1.00 96.56 98 GLU A CA 1
ATOM 721 C C . GLU A 1 98 ? 4.305 2.277 -16.304 1.00 96.56 98 GLU A C 1
ATOM 723 O O . GLU A 1 98 ? 3.849 1.267 -16.844 1.00 96.56 98 GLU A O 1
ATOM 728 N N . ARG A 1 99 ? 5.434 2.854 -16.733 1.00 95.31 99 ARG A N 1
ATOM 729 C CA . ARG A 1 99 ? 6.224 2.313 -17.842 1.00 95.31 99 ARG A CA 1
ATOM 730 C C . ARG A 1 99 ? 6.694 0.889 -17.555 1.00 95.31 99 ARG A C 1
ATOM 732 O O . ARG A 1 99 ? 6.626 0.050 -18.449 1.00 95.31 99 ARG A O 1
ATOM 739 N N . PHE A 1 100 ? 7.138 0.600 -16.331 1.00 94.81 100 PHE A N 1
ATOM 740 C CA . PHE A 1 100 ? 7.514 -0.751 -15.919 1.00 94.81 100 PHE A CA 1
ATOM 741 C C . PHE A 1 100 ? 6.342 -1.721 -16.094 1.00 94.81 100 PHE A C 1
ATOM 743 O O . PHE A 1 100 ? 6.529 -2.779 -16.689 1.00 94.81 100 PHE A O 1
ATOM 750 N N . LEU A 1 101 ? 5.150 -1.367 -15.599 1.00 94.69 101 LEU A N 1
ATOM 751 C CA . LEU A 1 101 ? 3.967 -2.227 -15.686 1.00 94.69 101 LEU A CA 1
ATOM 752 C C . LEU A 1 101 ? 3.577 -2.494 -17.143 1.00 94.69 101 LEU A C 1
ATOM 754 O O . LEU A 1 101 ? 3.416 -3.651 -17.513 1.00 94.69 101 LEU A O 1
ATOM 758 N N . ASN A 1 102 ? 3.544 -1.461 -17.987 1.00 94.31 102 ASN A N 1
ATOM 759 C CA . ASN A 1 102 ? 3.221 -1.604 -19.412 1.00 94.31 102 ASN A CA 1
ATOM 760 C C . ASN A 1 102 ? 4.195 -2.547 -20.135 1.00 94.31 102 ASN A C 1
ATOM 762 O O . ASN A 1 102 ? 3.792 -3.393 -20.934 1.00 94.31 102 ASN A O 1
ATOM 766 N N . VAL A 1 103 ? 5.494 -2.410 -19.853 1.00 92.31 103 VAL A N 1
ATOM 767 C CA . VAL A 1 103 ? 6.533 -3.278 -20.421 1.00 92.31 103 VAL A CA 1
ATOM 768 C C . VAL A 1 103 ? 6.366 -4.707 -19.899 1.00 92.31 103 VAL A C 1
ATOM 770 O O . VAL A 1 103 ? 6.396 -5.640 -20.692 1.00 92.31 103 VAL A O 1
ATOM 773 N N . ALA A 1 104 ? 6.141 -4.897 -18.597 1.00 92.50 104 ALA A N 1
ATOM 774 C CA . ALA A 1 104 ? 5.960 -6.218 -17.994 1.00 92.50 104 ALA A CA 1
ATOM 775 C C . ALA A 1 104 ? 4.729 -6.949 -18.553 1.00 92.50 104 ALA A C 1
ATOM 777 O O . ALA A 1 104 ? 4.823 -8.127 -18.885 1.00 92.50 104 ALA A O 1
ATOM 778 N N . GLU A 1 105 ? 3.614 -6.237 -18.726 1.00 92.44 105 GLU A N 1
ATOM 779 C CA . GLU A 1 105 ? 2.382 -6.761 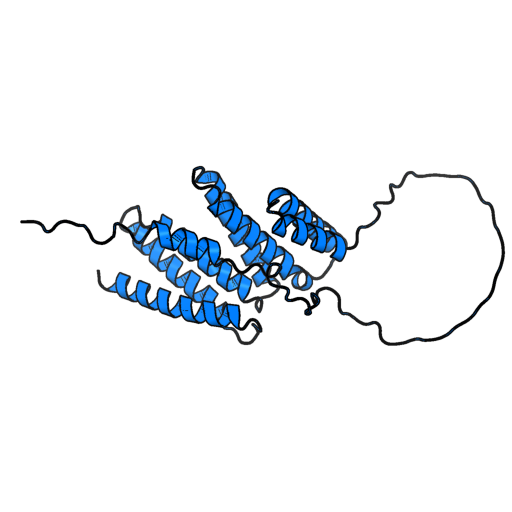-19.325 1.00 92.44 105 GLU A CA 1
ATOM 780 C C . GLU A 1 105 ? 2.575 -7.113 -20.806 1.00 92.44 105 GLU A C 1
ATOM 782 O O . GLU A 1 105 ? 2.097 -8.149 -21.260 1.00 92.44 105 GLU A O 1
ATOM 787 N N . THR A 1 106 ? 3.347 -6.315 -21.553 1.00 93.06 106 THR A N 1
ATOM 788 C CA . THR A 1 106 ? 3.677 -6.612 -22.960 1.00 93.06 106 THR A CA 1
ATOM 789 C C . THR A 1 106 ? 4.468 -7.918 -23.109 1.00 93.06 106 THR A C 1
ATOM 791 O O . THR A 1 106 ? 4.311 -8.615 -24.109 1.00 93.06 106 THR A O 1
ATOM 794 N N . TYR A 1 107 ? 5.302 -8.262 -22.121 1.00 90.50 107 TYR A N 1
ATOM 795 C CA . TYR A 1 107 ? 6.072 -9.514 -22.100 1.00 90.50 107 TYR A CA 1
ATOM 796 C C . TYR A 1 107 ? 5.393 -10.651 -21.334 1.00 90.50 107 TYR A C 1
ATOM 798 O O . TYR A 1 107 ? 6.046 -11.667 -21.101 1.00 90.50 107 TYR A O 1
ATOM 806 N N . ASP A 1 108 ? 4.126 -10.494 -20.938 1.00 92.62 108 ASP A N 1
ATOM 807 C CA . ASP A 1 108 ? 3.375 -11.498 -20.172 1.00 92.62 108 ASP A CA 1
ATOM 808 C C . ASP A 1 108 ? 4.137 -11.974 -18.917 1.00 92.62 108 ASP A C 1
ATOM 810 O O . ASP A 1 108 ? 4.189 -13.155 -18.569 1.00 92.62 108 ASP A O 1
ATOM 814 N N . VAL A 1 109 ? 4.812 -11.036 -18.244 1.00 90.81 109 VAL A N 1
ATOM 815 C CA . VAL A 1 109 ? 5.505 -11.326 -16.987 1.00 90.81 109 VAL A CA 1
ATOM 816 C C . VAL A 1 109 ? 4.458 -11.619 -15.919 1.00 90.81 109 VAL A C 1
ATOM 818 O O . VAL A 1 109 ? 3.498 -10.870 -15.767 1.00 90.81 109 VAL A O 1
ATOM 821 N N . ASP A 1 110 ? 4.676 -12.672 -15.130 1.00 92.56 110 ASP A N 1
ATOM 822 C CA . ASP A 1 110 ? 3.792 -13.018 -14.016 1.00 92.56 110 ASP A CA 1
ATOM 823 C C . ASP A 1 110 ? 3.609 -11.811 -13.059 1.00 92.56 110 ASP A C 1
ATOM 825 O O . ASP A 1 110 ? 4.596 -11.325 -12.486 1.00 92.56 110 ASP A O 1
ATOM 829 N N . PRO A 1 111 ? 2.365 -11.339 -12.836 1.00 92.50 111 PRO A N 1
ATOM 830 C CA . PRO A 1 111 ? 2.061 -10.219 -11.946 1.00 92.50 111 PRO A CA 1
ATOM 831 C C . PRO A 1 111 ? 2.585 -10.337 -10.515 1.00 92.50 111 PRO A C 1
ATOM 833 O O . PRO A 1 111 ? 2.863 -9.321 -9.867 1.00 92.50 111 PRO A O 1
ATOM 836 N N . SER A 1 112 ? 2.759 -11.557 -10.007 1.00 90.44 112 SER A N 1
ATOM 837 C CA . SER A 1 112 ? 3.331 -11.792 -8.679 1.00 90.44 112 SER A CA 1
ATOM 838 C C . SER A 1 112 ? 4.788 -11.321 -8.577 1.00 90.44 112 SER A C 1
ATOM 840 O O . SER A 1 112 ? 5.209 -10.867 -7.507 1.00 90.44 112 SER A O 1
ATOM 842 N N . LEU A 1 113 ? 5.538 -11.330 -9.690 1.00 89.12 113 LEU A N 1
ATOM 843 C CA . LEU A 1 113 ? 6.941 -10.904 -9.750 1.00 89.12 113 LEU A CA 1
ATOM 844 C C . LEU A 1 113 ? 7.108 -9.385 -9.647 1.00 89.12 113 LEU A C 1
ATOM 846 O O . LEU A 1 113 ? 8.171 -8.912 -9.243 1.00 89.12 113 LEU A O 1
ATOM 850 N N . TYR A 1 114 ? 6.065 -8.615 -9.965 1.00 91.00 114 TYR A N 1
ATOM 851 C CA . TYR A 1 114 ? 6.075 -7.154 -9.871 1.00 91.00 114 TYR A CA 1
ATOM 852 C C . TYR A 1 114 ? 5.040 -6.578 -8.899 1.00 91.00 114 TYR A C 1
ATOM 854 O O . TYR A 1 114 ? 4.811 -5.367 -8.873 1.00 91.00 114 TYR A O 1
ATOM 862 N N . ALA A 1 115 ? 4.477 -7.402 -8.012 1.00 91.69 115 ALA A N 1
ATOM 863 C CA . ALA A 1 115 ? 3.608 -6.938 -6.928 1.00 91.69 115 ALA A CA 1
ATOM 864 C C . ALA A 1 115 ? 4.279 -5.857 -6.048 1.00 91.69 115 ALA A C 1
ATOM 866 O O . ALA A 1 115 ? 3.621 -4.928 -5.577 1.00 91.69 115 ALA A O 1
ATOM 867 N N . GLU A 1 116 ? 5.604 -5.921 -5.877 1.00 89.69 116 GLU A N 1
ATOM 868 C CA . GLU A 1 116 ? 6.384 -4.907 -5.150 1.00 89.69 116 GLU A CA 1
ATOM 869 C C . GLU A 1 116 ? 6.358 -3.530 -5.830 1.00 89.69 116 GLU A C 1
ATOM 871 O O . GLU A 1 116 ? 6.334 -2.510 -5.141 1.00 89.69 116 GLU A O 1
ATOM 876 N N . VAL A 1 117 ? 6.301 -3.481 -7.166 1.00 93.38 117 VAL A N 1
ATOM 877 C CA . VAL A 1 117 ? 6.169 -2.227 -7.925 1.00 93.38 117 VAL A CA 1
ATOM 878 C C . VAL A 1 117 ? 4.848 -1.552 -7.582 1.00 93.38 117 VAL A C 1
ATOM 880 O O . VAL A 1 117 ? 4.835 -0.378 -7.217 1.00 93.38 117 VAL A O 1
ATOM 883 N N . ARG A 1 118 ? 3.750 -2.316 -7.582 1.00 95.38 118 ARG A N 1
ATOM 884 C CA . ARG A 1 118 ? 2.426 -1.813 -7.189 1.00 95.38 118 ARG A CA 1
ATOM 885 C C . ARG A 1 118 ? 2.404 -1.345 -5.731 1.00 95.38 118 ARG A C 1
ATOM 887 O O . ARG A 1 118 ? 1.868 -0.281 -5.434 1.00 95.38 118 ARG A O 1
ATOM 894 N N . SER A 1 119 ? 3.062 -2.071 -4.825 1.00 92.94 119 SER A N 1
ATOM 895 C CA . SER A 1 119 ? 3.216 -1.626 -3.432 1.00 92.94 119 SER A CA 1
ATOM 896 C C . SER A 1 119 ? 4.005 -0.314 -3.324 1.00 92.94 119 SER A C 1
ATOM 898 O O . SER A 1 119 ? 3.664 0.539 -2.505 1.00 92.94 119 SER A O 1
ATOM 900 N N . ASN A 1 120 ? 5.053 -0.121 -4.127 1.00 92.25 120 ASN A N 1
ATOM 901 C CA . ASN A 1 120 ? 5.825 1.122 -4.120 1.00 92.25 120 ASN A CA 1
ATOM 902 C C . ASN A 1 120 ? 5.026 2.293 -4.707 1.00 92.25 120 ASN A C 1
ATOM 904 O O . ASN A 1 120 ? 5.048 3.371 -4.118 1.00 92.25 120 ASN A O 1
ATOM 908 N N . MET A 1 121 ? 4.276 2.081 -5.793 1.00 95.62 121 MET A N 1
ATOM 909 C CA . MET A 1 121 ? 3.340 3.082 -6.323 1.00 95.62 121 MET A CA 1
ATOM 910 C C . MET A 1 121 ? 2.323 3.504 -5.261 1.00 95.62 121 MET A C 1
ATOM 912 O O . MET A 1 121 ? 2.126 4.697 -5.039 1.00 95.62 121 MET A O 1
ATOM 916 N N . GLY A 1 122 ? 1.747 2.537 -4.538 1.00 94.50 122 GLY A N 1
ATOM 917 C CA . GLY A 1 122 ? 0.822 2.810 -3.439 1.00 94.50 122 GLY A CA 1
ATOM 918 C C . GLY A 1 122 ? 1.425 3.718 -2.367 1.00 94.50 122 GLY A C 1
ATOM 919 O O . GLY A 1 122 ? 0.782 4.670 -1.930 1.00 94.50 122 GLY A O 1
ATOM 920 N N . ALA A 1 123 ? 2.686 3.484 -1.997 1.00 91.12 123 ALA A N 1
ATOM 921 C CA . ALA A 1 123 ? 3.393 4.338 -1.046 1.00 91.12 123 ALA A CA 1
ATOM 922 C C . ALA A 1 123 ? 3.626 5.754 -1.599 1.00 91.12 123 ALA A C 1
ATOM 924 O O . ALA A 1 123 ? 3.494 6.725 -0.858 1.00 91.12 123 ALA A O 1
ATOM 925 N N . VAL A 1 124 ? 3.942 5.894 -2.891 1.00 91.75 124 VAL A N 1
ATOM 926 C CA . VAL A 1 124 ? 4.130 7.208 -3.528 1.00 91.75 124 VAL A CA 1
ATOM 927 C C . VAL A 1 124 ? 2.831 8.009 -3.544 1.00 91.75 124 VAL A C 1
ATOM 929 O O . VAL A 1 124 ? 2.847 9.167 -3.132 1.00 91.75 124 VAL A O 1
ATOM 932 N N . TYR A 1 125 ? 1.711 7.391 -3.919 1.00 93.88 125 TYR A N 1
ATOM 933 C CA . TYR A 1 125 ? 0.398 8.036 -3.864 1.00 93.88 125 TYR A CA 1
ATOM 934 C C . TYR A 1 125 ? -0.020 8.404 -2.435 1.00 93.88 125 TYR A C 1
ATOM 936 O O . TYR A 1 125 ? -0.576 9.478 -2.207 1.00 93.88 125 TYR A O 1
ATOM 944 N N . ALA A 1 126 ? 0.272 7.551 -1.449 1.00 89.88 126 ALA A N 1
ATOM 945 C CA . ALA A 1 126 ? -0.012 7.855 -0.050 1.00 89.88 126 ALA A CA 1
ATOM 946 C C . ALA A 1 126 ? 0.783 9.082 0.435 1.00 89.88 126 ALA A C 1
ATOM 948 O O . ALA A 1 126 ? 0.207 9.980 1.049 1.00 89.88 126 ALA A O 1
ATOM 949 N N . MET A 1 127 ? 2.074 9.166 0.089 1.00 86.56 127 MET A N 1
ATOM 950 C CA . MET A 1 127 ? 2.910 10.334 0.390 1.00 86.56 127 MET A CA 1
ATOM 951 C C . MET A 1 127 ? 2.430 11.597 -0.333 1.00 86.56 127 MET A C 1
ATOM 953 O O . MET A 1 127 ? 2.414 12.668 0.260 1.00 86.56 127 MET A O 1
ATOM 957 N N . GLU A 1 128 ? 2.023 11.488 -1.600 1.00 85.31 128 GLU A N 1
ATOM 958 C CA . GLU A 1 128 ? 1.455 12.618 -2.341 1.00 85.31 128 GLU A CA 1
ATOM 959 C C . GLU A 1 128 ? 0.169 13.134 -1.684 1.00 85.31 128 GLU A C 1
ATOM 961 O O . GLU A 1 128 ? -0.014 14.343 -1.574 1.00 85.31 128 GLU A O 1
ATOM 966 N N . SER A 1 129 ? -0.684 12.239 -1.177 1.00 82.56 129 SER A N 1
ATOM 967 C CA . SER A 1 129 ? -1.911 12.640 -0.483 1.00 82.56 129 SER A CA 1
ATOM 968 C C . SER A 1 129 ? -1.645 13.495 0.766 1.00 82.56 129 SER A C 1
ATOM 970 O O . SER A 1 129 ? -2.386 14.446 1.008 1.00 82.56 129 SER A O 1
ATOM 972 N N . GLY A 1 130 ? -0.571 13.212 1.517 1.00 76.88 130 GLY A N 1
ATOM 973 C CA . GLY A 1 130 ? -0.186 13.993 2.702 1.00 76.88 130 GLY A CA 1
ATOM 974 C C . GLY A 1 130 ? 0.277 15.412 2.356 1.00 76.88 130 GLY A C 1
ATOM 975 O O . GLY A 1 130 ? -0.069 16.378 3.032 1.00 76.88 130 GLY A O 1
ATOM 976 N N . ASP A 1 131 ? 0.977 15.573 1.233 1.00 78.25 131 ASP A N 1
ATOM 977 C CA . ASP A 1 131 ? 1.462 16.880 0.775 1.00 78.25 131 ASP A CA 1
ATOM 978 C C . ASP A 1 131 ? 0.343 17.787 0.226 1.00 78.25 131 ASP A C 1
ATOM 980 O O . ASP A 1 131 ? 0.508 19.005 0.125 1.00 78.25 131 ASP A O 1
ATOM 984 N N . LEU A 1 132 ? -0.817 17.216 -0.109 1.00 78.12 132 LEU A N 1
ATOM 985 C CA . LEU A 1 132 ? -1.964 17.911 -0.701 1.00 78.12 132 LEU A CA 1
ATOM 986 C C . LEU A 1 132 ? -2.920 18.507 0.346 1.00 78.12 132 LEU A C 1
ATOM 988 O O . LEU A 1 132 ? -4.125 18.586 0.110 1.00 78.12 132 LEU A O 1
ATOM 992 N N . ALA A 1 133 ? -2.397 18.971 1.485 1.00 69.81 133 ALA A N 1
ATOM 993 C CA . ALA A 1 133 ? -3.174 19.404 2.654 1.00 69.81 133 ALA A CA 1
ATOM 994 C C . ALA A 1 133 ? -4.311 20.414 2.370 1.00 69.81 133 ALA A C 1
ATOM 996 O O . ALA A 1 133 ? -5.273 20.466 3.130 1.00 69.81 133 ALA A O 1
ATOM 997 N N . ASN A 1 134 ? -4.229 21.187 1.280 1.00 76.75 134 ASN A N 1
ATOM 998 C CA . ASN A 1 134 ? -5.216 22.212 0.919 1.00 76.75 134 ASN A CA 1
ATOM 999 C C . ASN A 1 134 ? -6.182 21.808 -0.219 1.00 76.75 134 ASN A C 1
ATOM 1001 O O . ASN A 1 134 ? -7.039 22.610 -0.582 1.00 76.75 134 ASN A O 1
ATOM 1005 N N . ASP A 1 135 ? -6.048 20.616 -0.813 1.00 86.56 135 ASP A N 1
ATOM 1006 C CA . ASP A 1 135 ? -6.887 20.153 -1.933 1.00 86.56 135 ASP A CA 1
ATOM 1007 C C . ASP A 1 135 ? -7.473 18.770 -1.616 1.00 86.56 135 ASP A C 1
ATOM 1009 O O . ASP A 1 135 ? -6.931 17.730 -1.997 1.00 86.56 135 ASP A O 1
ATOM 1013 N N . GLU A 1 136 ? -8.600 18.761 -0.896 1.00 83.50 136 GLU A N 1
ATOM 1014 C CA . GLU A 1 136 ? -9.273 17.534 -0.447 1.00 83.50 136 GLU A CA 1
ATOM 1015 C C . GLU A 1 136 ? -9.634 16.597 -1.601 1.00 83.50 136 GLU A C 1
ATOM 1017 O O . GLU A 1 136 ? -9.546 15.376 -1.461 1.00 83.50 136 GLU A O 1
ATOM 1022 N N . ARG A 1 137 ? -9.992 17.154 -2.764 1.00 86.88 137 ARG A N 1
ATOM 1023 C CA . ARG A 1 137 ? -10.339 16.365 -3.947 1.00 86.88 137 ARG A CA 1
ATOM 1024 C C . ARG A 1 137 ? -9.122 15.593 -4.446 1.00 86.88 137 ARG A C 1
ATOM 1026 O O . ARG A 1 137 ? -9.221 14.385 -4.659 1.00 86.88 137 ARG A O 1
ATOM 1033 N N . LYS A 1 138 ? -7.980 16.268 -4.612 1.00 87.12 138 LYS A N 1
ATOM 1034 C CA . LYS A 1 138 ? -6.739 15.597 -5.028 1.00 87.12 138 LYS A CA 1
ATOM 1035 C C . LYS A 1 138 ? -6.230 14.641 -3.957 1.00 87.12 138 LYS A C 1
ATOM 1037 O O . LYS A 1 138 ? -5.823 13.536 -4.290 1.00 87.12 138 LYS A O 1
ATOM 1042 N N . ARG A 1 139 ? -6.314 15.012 -2.676 1.00 85.69 139 ARG A N 1
ATOM 1043 C CA . ARG A 1 139 ? -5.956 14.119 -1.564 1.00 85.69 139 ARG A CA 1
ATOM 1044 C C . ARG A 1 139 ? -6.779 12.830 -1.593 1.00 85.69 139 ARG A C 1
ATOM 1046 O O . ARG A 1 139 ? -6.218 11.740 -1.481 1.00 85.69 139 ARG A O 1
ATOM 1053 N N . GLY A 1 140 ? -8.095 12.946 -1.775 1.00 87.94 140 GLY A N 1
ATOM 1054 C CA . GLY A 1 140 ? -8.998 11.805 -1.916 1.00 87.94 140 GLY A CA 1
ATOM 1055 C C . GLY A 1 140 ? -8.656 10.936 -3.127 1.00 87.94 140 GLY A C 1
ATOM 1056 O O . GLY A 1 140 ? -8.639 9.710 -3.024 1.00 87.94 140 GLY A O 1
ATOM 1057 N N . GLU A 1 141 ? -8.309 11.556 -4.256 1.00 90.94 141 GLU A N 1
ATOM 1058 C CA . GLU A 1 141 ? -7.867 10.850 -5.458 1.00 90.94 141 GLU A CA 1
ATOM 1059 C C . GLU A 1 141 ? -6.551 10.089 -5.242 1.00 90.94 141 GLU A C 1
ATOM 1061 O O . GLU A 1 141 ? -6.511 8.882 -5.495 1.00 90.94 141 GLU A O 1
ATOM 1066 N N . SER A 1 142 ? -5.513 10.735 -4.703 1.00 90.31 142 SER A N 1
ATOM 1067 C CA . SER A 1 142 ? -4.235 10.083 -4.398 1.00 90.31 142 SER A CA 1
ATOM 1068 C C . SER A 1 142 ? -4.419 8.936 -3.396 1.00 90.31 142 SER A C 1
ATOM 1070 O O . SER A 1 142 ? -3.894 7.847 -3.615 1.00 90.31 142 SER A O 1
ATOM 1072 N N . ARG A 1 143 ? -5.247 9.084 -2.352 1.00 90.88 143 ARG A N 1
ATOM 1073 C CA . ARG A 1 143 ? -5.557 7.959 -1.444 1.00 90.88 143 ARG A CA 1
ATOM 1074 C C . ARG A 1 143 ? -6.275 6.805 -2.133 1.00 90.88 143 ARG A C 1
ATOM 1076 O O . ARG A 1 143 ? -5.911 5.650 -1.914 1.00 90.88 143 ARG A O 1
ATOM 1083 N N . ARG A 1 144 ? -7.256 7.090 -2.994 1.00 93.81 144 ARG A N 1
ATOM 1084 C CA . ARG A 1 144 ? -7.951 6.058 -3.779 1.00 93.81 144 ARG A CA 1
ATOM 1085 C C . ARG A 1 144 ? -6.966 5.287 -4.659 1.00 93.81 144 ARG A C 1
ATOM 1087 O O . ARG A 1 144 ? -7.019 4.057 -4.704 1.00 93.81 144 ARG A O 1
ATOM 1094 N N . MET A 1 145 ? -6.047 5.994 -5.317 1.00 95.81 145 MET A N 1
ATOM 1095 C CA . MET A 1 145 ? -4.981 5.389 -6.120 1.00 95.81 145 MET A CA 1
ATOM 1096 C C . MET A 1 145 ? -4.012 4.566 -5.261 1.00 95.81 145 MET A C 1
ATOM 1098 O O . MET A 1 145 ? -3.621 3.464 -5.657 1.00 95.81 145 MET A O 1
ATOM 1102 N N . ALA A 1 146 ? -3.692 5.034 -4.052 1.00 94.44 146 ALA A N 1
ATOM 1103 C CA . ALA A 1 146 ? -2.876 4.295 -3.097 1.00 94.44 146 ALA A CA 1
ATOM 1104 C C . ALA A 1 146 ? -3.541 2.974 -2.678 1.00 94.44 146 ALA A C 1
ATOM 1106 O O . ALA A 1 146 ? -2.926 1.912 -2.797 1.00 94.44 146 ALA A O 1
ATOM 1107 N N . LYS A 1 147 ? -4.819 3.014 -2.268 1.00 95.38 147 LYS A N 1
ATOM 1108 C CA . LYS A 1 147 ? -5.603 1.818 -1.909 1.00 95.38 147 LYS A CA 1
ATOM 1109 C C . LYS A 1 147 ? -5.687 0.833 -3.066 1.00 95.38 147 LYS A C 1
ATOM 1111 O O . LYS A 1 147 ? -5.471 -0.358 -2.861 1.00 95.38 147 LYS A O 1
ATOM 1116 N N . HIS A 1 148 ? -5.955 1.321 -4.277 1.00 96.81 148 HIS A N 1
ATOM 1117 C CA . HIS A 1 148 ? -5.986 0.481 -5.471 1.00 96.81 148 HIS A CA 1
ATOM 1118 C C . HIS A 1 148 ? -4.640 -0.220 -5.706 1.00 96.81 148 HIS A C 1
ATOM 1120 O O . HIS A 1 148 ? -4.598 -1.433 -5.904 1.00 96.81 148 HIS A O 1
ATOM 1126 N N . SER A 1 149 ? -3.538 0.525 -5.608 1.00 96.25 149 SER A N 1
ATOM 1127 C CA . SER A 1 149 ? -2.189 0.000 -5.841 1.00 96.25 149 SER A CA 1
ATOM 1128 C C . SER A 1 149 ? -1.787 -1.052 -4.802 1.00 96.25 149 SER A C 1
ATOM 1130 O O . SER A 1 149 ? -1.296 -2.122 -5.166 1.00 96.25 149 SER A O 1
ATOM 1132 N N . PHE A 1 150 ? -2.048 -0.802 -3.513 1.00 95.88 150 PHE A N 1
ATOM 1133 C CA . PHE A 1 150 ? -1.824 -1.802 -2.464 1.00 95.88 150 PHE A CA 1
ATOM 1134 C C . PHE A 1 150 ? -2.752 -3.011 -2.607 1.00 95.88 150 PHE A C 1
ATOM 1136 O O . PHE A 1 150 ? -2.299 -4.137 -2.421 1.00 95.88 150 PHE A O 1
ATOM 1143 N N . GLY A 1 151 ? -4.015 -2.794 -2.984 1.00 95.94 151 GLY A N 1
ATOM 1144 C CA . GLY A 1 151 ? -4.990 -3.851 -3.249 1.00 95.94 151 GLY A CA 1
ATOM 1145 C C . GLY A 1 151 ? -4.535 -4.806 -4.354 1.00 95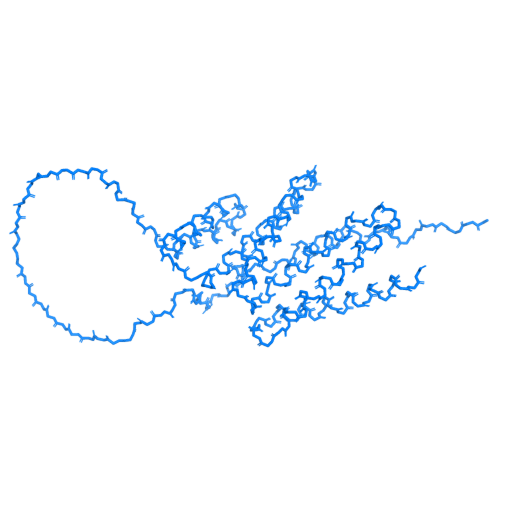.94 151 GLY A C 1
ATOM 1146 O O . GLY A 1 151 ? -4.558 -6.021 -4.172 1.00 95.94 151 GLY A O 1
ATOM 1147 N N . GLU A 1 152 ? -4.043 -4.275 -5.473 1.00 96.19 152 GLU A N 1
ATOM 1148 C CA . GLU A 1 152 ? -3.472 -5.101 -6.540 1.00 96.19 152 GLU A CA 1
ATOM 1149 C C . GLU A 1 152 ? -2.179 -5.802 -6.087 1.00 96.19 152 GLU A C 1
ATOM 1151 O O . GLU A 1 152 ? -1.969 -6.969 -6.413 1.00 96.19 152 GLU A O 1
ATOM 1156 N N . ALA A 1 153 ? -1.332 -5.148 -5.283 1.00 94.75 153 ALA A N 1
ATOM 1157 C CA . ALA A 1 153 ? -0.125 -5.781 -4.746 1.00 94.75 153 ALA A CA 1
ATOM 1158 C C . ALA A 1 153 ? -0.452 -7.025 -3.898 1.00 94.75 153 ALA A C 1
ATOM 1160 O O . ALA A 1 153 ? 0.131 -8.088 -4.112 1.00 94.75 153 ALA A O 1
ATOM 1161 N N . VAL A 1 154 ? -1.417 -6.925 -2.977 1.00 94.56 154 VAL A N 1
ATOM 1162 C CA . VAL A 1 154 ? -1.814 -8.056 -2.118 1.00 94.56 154 VAL A CA 1
ATOM 1163 C C . VAL A 1 154 ? -2.655 -9.104 -2.846 1.00 94.56 154 VAL A C 1
ATOM 1165 O O . VAL A 1 154 ? -2.674 -10.259 -2.432 1.00 94.56 154 VAL A O 1
ATOM 1168 N N . LYS A 1 155 ? -3.323 -8.733 -3.943 1.00 95.25 155 LYS A N 1
ATOM 1169 C CA . LYS A 1 155 ? -4.015 -9.673 -4.834 1.00 95.25 155 LYS A CA 1
ATOM 1170 C C . LYS A 1 155 ? -3.028 -10.606 -5.535 1.00 95.25 155 LYS A C 1
ATOM 1172 O O . LYS A 1 155 ? -3.269 -11.807 -5.569 1.00 95.25 155 LYS A O 1
ATOM 1177 N N . TYR A 1 156 ? -1.925 -10.073 -6.066 1.00 93.31 156 TYR A N 1
ATOM 1178 C CA . TYR A 1 156 ? -0.910 -10.888 -6.748 1.00 93.31 156 TYR A CA 1
ATOM 1179 C C . TYR A 1 156 ? 0.088 -11.540 -5.788 1.00 93.31 156 TYR A C 1
ATOM 1181 O O . TYR A 1 156 ? 0.612 -12.610 -6.087 1.00 93.31 156 TYR A O 1
ATOM 1189 N N . ARG A 1 157 ? 0.346 -10.929 -4.625 1.00 92.00 157 ARG A N 1
ATOM 1190 C CA . ARG A 1 157 ? 1.222 -11.491 -3.589 1.00 92.00 157 ARG A CA 1
ATOM 1191 C C . ARG A 1 157 ? 0.619 -11.310 -2.187 1.00 92.00 157 ARG A C 1
ATOM 1193 O O . ARG A 1 157 ? 1.005 -10.386 -1.470 1.00 92.00 157 ARG A O 1
ATOM 1200 N N . PRO A 1 158 ? -0.275 -12.216 -1.745 1.00 92.19 158 PRO A N 1
ATOM 1201 C CA . PRO A 1 158 ? -0.935 -12.118 -0.439 1.00 92.19 158 PRO A CA 1
ATOM 1202 C C . PRO A 1 158 ? 0.015 -12.118 0.766 1.00 92.19 158 PRO A C 1
ATOM 1204 O O . PRO A 1 158 ? -0.318 -11.526 1.788 1.00 92.19 158 PRO A O 1
ATOM 1207 N N . GLY A 1 159 ? 1.201 -12.727 0.643 1.00 89.81 159 GLY A N 1
ATOM 1208 C CA . GLY A 1 159 ? 2.248 -12.710 1.675 1.00 89.81 159 GLY A CA 1
ATOM 1209 C C . GLY A 1 159 ? 3.006 -11.380 1.803 1.00 89.81 159 GLY A C 1
ATOM 1210 O O . GLY A 1 159 ? 3.853 -11.239 2.680 1.00 89.81 159 GLY A O 1
ATOM 1211 N N . LEU A 1 160 ? 2.730 -10.381 0.953 1.00 90.06 160 LEU A N 1
ATOM 1212 C CA . LEU A 1 160 ? 3.386 -9.073 1.014 1.00 90.06 160 LEU A CA 1
ATOM 1213 C C . LEU A 1 160 ? 2.820 -8.232 2.171 1.00 90.06 160 LEU A C 1
ATOM 1215 O O . LEU A 1 160 ? 1.972 -7.357 1.983 1.00 90.06 160 LEU A O 1
ATOM 1219 N N . GLY A 1 161 ? 3.291 -8.500 3.390 1.00 90.50 161 GLY A N 1
ATOM 1220 C CA . GLY A 1 161 ? 2.742 -7.899 4.606 1.00 90.50 161 GLY A CA 1
ATOM 1221 C C . GLY A 1 161 ? 2.817 -6.376 4.661 1.00 90.50 161 GLY A C 1
ATOM 1222 O O . GLY A 1 161 ? 1.889 -5.746 5.160 1.00 90.50 161 GLY A O 1
ATOM 1223 N N . SER A 1 162 ? 3.859 -5.765 4.095 1.00 90.19 162 SER A N 1
ATOM 1224 C CA . SER A 1 162 ? 3.995 -4.303 4.050 1.00 90.19 162 SER A CA 1
ATOM 1225 C C . SER A 1 162 ? 2.843 -3.630 3.301 1.00 90.19 162 SER A C 1
ATOM 1227 O O . SER A 1 162 ? 2.381 -2.566 3.708 1.00 90.19 162 SER A O 1
ATOM 1229 N N . ALA A 1 163 ? 2.332 -4.260 2.237 1.00 93.12 163 ALA A N 1
ATOM 1230 C CA . ALA A 1 163 ? 1.192 -3.745 1.486 1.00 93.12 163 ALA A CA 1
ATOM 1231 C C . ALA A 1 163 ? -0.108 -3.842 2.302 1.00 93.12 163 ALA A C 1
ATOM 1233 O O . ALA A 1 163 ? -0.882 -2.887 2.322 1.00 93.12 163 ALA A O 1
ATOM 1234 N N . TRP A 1 164 ? -0.312 -4.936 3.045 1.00 95.12 164 TRP A N 1
ATOM 1235 C CA . TRP A 1 164 ? -1.440 -5.070 3.975 1.00 95.12 164 TRP A CA 1
ATOM 1236 C C . TRP A 1 164 ? -1.404 -4.033 5.102 1.00 95.12 164 TRP A C 1
ATOM 1238 O O . TRP A 1 164 ? -2.433 -3.438 5.415 1.00 95.12 164 TRP A O 1
ATOM 1248 N N . VAL A 1 165 ? -0.232 -3.788 5.696 1.00 93.81 165 VAL A N 1
ATOM 1249 C CA . VAL A 1 165 ? -0.069 -2.769 6.747 1.00 93.81 165 VAL A CA 1
ATOM 1250 C C . VAL A 1 165 ? -0.364 -1.376 6.200 1.00 93.81 165 VAL A C 1
ATOM 1252 O O . VAL A 1 165 ? -1.134 -0.632 6.803 1.00 93.81 165 VAL A O 1
ATOM 1255 N N . ASN A 1 166 ? 0.197 -1.022 5.042 1.00 93.50 166 ASN A N 1
ATOM 1256 C CA . ASN A 1 166 ? -0.044 0.289 4.442 1.00 93.50 166 ASN A CA 1
ATOM 1257 C C . ASN A 1 166 ? -1.518 0.474 4.040 1.00 93.50 166 ASN A C 1
ATOM 1259 O O . ASN A 1 166 ? -2.058 1.568 4.197 1.00 93.50 166 ASN A O 1
ATOM 1263 N N . LEU A 1 167 ? -2.193 -0.590 3.588 1.00 94.19 167 LEU A N 1
ATOM 1264 C CA . LEU A 1 167 ? -3.634 -0.566 3.337 1.00 94.19 167 LEU A CA 1
ATOM 1265 C C . LEU A 1 167 ? -4.424 -0.312 4.631 1.00 94.19 167 LEU A C 1
ATOM 1267 O O . LEU A 1 167 ? -5.320 0.527 4.633 1.00 94.19 167 LEU A O 1
ATOM 1271 N N . ALA A 1 168 ? -4.052 -0.964 5.739 1.00 93.94 168 ALA A N 1
ATOM 1272 C CA . ALA A 1 168 ? -4.665 -0.721 7.044 1.00 93.94 168 ALA A CA 1
ATOM 1273 C C . ALA A 1 168 ? -4.517 0.746 7.478 1.00 93.94 168 ALA A C 1
ATOM 1275 O O . ALA A 1 168 ? -5.491 1.360 7.901 1.00 93.94 168 ALA A O 1
ATOM 1276 N N . LEU A 1 169 ? -3.325 1.331 7.322 1.00 92.31 169 LEU A N 1
ATOM 1277 C CA . LEU A 1 169 ? -3.070 2.737 7.656 1.00 92.31 169 LEU A CA 1
ATOM 1278 C C . LEU A 1 169 ? -3.922 3.705 6.816 1.00 92.31 169 LEU A C 1
ATOM 1280 O O . LEU A 1 169 ? -4.423 4.691 7.354 1.00 92.31 169 LEU A O 1
ATOM 1284 N N . LEU A 1 170 ? -4.123 3.417 5.525 1.00 92.19 170 LEU A N 1
ATOM 1285 C CA . LEU A 1 170 ? -5.005 4.210 4.658 1.00 92.19 170 LEU A CA 1
ATOM 1286 C C . LEU A 1 170 ? -6.478 4.102 5.065 1.00 92.19 170 LEU A C 1
ATOM 1288 O O . LEU A 1 170 ? -7.186 5.102 5.068 1.00 92.19 170 LEU A O 1
ATOM 1292 N N . ILE A 1 171 ? -6.942 2.908 5.433 1.00 92.00 171 ILE A N 1
ATOM 1293 C CA . ILE A 1 171 ? -8.319 2.709 5.902 1.00 92.00 171 ILE A CA 1
ATOM 1294 C C . ILE A 1 171 ? -8.553 3.463 7.219 1.00 92.00 171 ILE A C 1
ATOM 1296 O O . ILE A 1 171 ? -9.582 4.115 7.389 1.00 92.00 171 ILE A O 1
ATOM 1300 N N . LEU A 1 172 ? -7.589 3.421 8.145 1.00 89.50 172 LEU A N 1
ATOM 1301 C CA . LEU A 1 172 ? -7.673 4.162 9.406 1.00 89.50 172 LEU A CA 1
ATOM 1302 C C . LEU A 1 172 ? -7.705 5.678 9.184 1.00 89.50 172 LEU A C 1
ATOM 1304 O O . LEU A 1 172 ? -8.449 6.376 9.875 1.00 89.50 172 LEU A O 1
ATOM 1308 N N . SER A 1 173 ? -6.919 6.192 8.231 1.00 86.31 173 SER A N 1
ATOM 1309 C CA . SER A 1 173 ? -6.920 7.625 7.926 1.00 86.31 173 SER A CA 1
ATOM 1310 C C . SER A 1 173 ? -8.227 8.082 7.274 1.00 86.31 173 SER A C 1
ATOM 1312 O O . SER A 1 173 ? -8.709 9.159 7.609 1.00 86.31 173 SER A O 1
ATOM 1314 N N . GLU A 1 174 ? -8.856 7.254 6.433 1.00 82.31 174 GLU A N 1
ATOM 1315 C CA . GLU A 1 174 ? -10.202 7.515 5.900 1.00 82.31 174 GLU A CA 1
ATOM 1316 C C . GLU A 1 174 ? -11.272 7.496 6.999 1.00 82.31 174 GLU A C 1
ATOM 1318 O O . GLU A 1 174 ? -12.108 8.395 7.054 1.00 82.31 174 GLU A O 1
ATOM 1323 N N . GLY A 1 175 ? -11.222 6.523 7.916 1.00 80.31 175 GLY A N 1
ATOM 1324 C CA . GLY A 1 175 ? -12.162 6.436 9.038 1.00 80.31 175 GLY A CA 1
ATOM 1325 C C . GLY A 1 175 ? -12.176 7.696 9.909 1.00 80.31 175 GLY A C 1
ATOM 1326 O O . GLY A 1 175 ? -13.239 8.140 10.330 1.00 80.31 175 GLY A O 1
ATOM 1327 N N . LYS A 1 176 ? -11.013 8.323 10.122 1.00 74.69 176 LYS A N 1
ATOM 1328 C CA . LYS A 1 176 ? -10.881 9.579 10.883 1.00 74.69 176 LYS A CA 1
ATOM 1329 C C . LYS A 1 176 ? -11.586 10.764 10.211 1.00 74.69 176 LYS A C 1
ATOM 1331 O O . LYS A 1 176 ? -12.068 11.650 10.906 1.00 74.69 176 LYS A O 1
ATOM 1336 N N . GLU A 1 177 ? -11.651 10.801 8.882 1.00 70.06 177 GLU A N 1
ATOM 1337 C CA . GLU A 1 177 ? -12.331 11.884 8.154 1.00 70.06 177 GLU A CA 1
ATOM 1338 C C . GLU A 1 177 ? -13.860 11.770 8.210 1.00 70.06 177 GLU A C 1
ATOM 1340 O O . GLU A 1 177 ? -14.561 12.761 8.016 1.00 70.06 177 GLU A O 1
ATOM 1345 N N . ILE A 1 178 ? -14.377 10.576 8.512 1.00 67.19 178 ILE A N 1
ATOM 1346 C CA . ILE A 1 178 ? -15.814 10.303 8.634 1.00 67.19 178 ILE A CA 1
ATOM 1347 C C . ILE A 1 178 ? -16.369 10.767 9.996 1.00 67.19 178 ILE A C 1
ATOM 1349 O O . ILE A 1 178 ? -17.551 11.092 10.096 1.00 67.19 178 ILE A O 1
ATOM 1353 N N . ASP A 1 179 ? -15.520 10.885 11.024 1.00 58.62 179 ASP A N 1
ATOM 1354 C CA . ASP A 1 179 ? -15.875 11.211 12.423 1.00 58.62 179 ASP A CA 1
ATOM 1355 C C . ASP A 1 179 ? -16.447 12.640 12.631 1.00 58.62 179 ASP A C 1
ATOM 1357 O O . ASP A 1 179 ? -16.661 13.090 13.753 1.00 58.62 179 ASP A O 1
ATOM 1361 N N . GLY A 1 180 ? -16.703 13.383 11.547 1.00 56.12 180 GLY A N 1
ATOM 1362 C CA . GLY A 1 180 ? -17.237 14.748 11.568 1.00 56.12 180 GLY A CA 1
ATOM 1363 C C . GLY A 1 180 ? -18.751 14.889 11.354 1.00 56.12 180 GLY A C 1
ATOM 1364 O O . GLY A 1 180 ? -19.266 15.990 11.548 1.00 56.12 180 GLY A O 1
ATOM 1365 N N . TYR A 1 181 ? -19.473 13.833 10.953 1.00 50.75 181 TYR A N 1
ATOM 1366 C CA . TYR A 1 181 ? -20.867 13.959 10.497 1.00 50.75 181 TYR A CA 1
ATOM 1367 C C . TYR A 1 181 ? -21.793 12.853 11.043 1.00 50.75 181 TYR A C 1
ATOM 1369 O O . TYR A 1 181 ? -21.825 11.742 10.525 1.00 50.75 181 TYR A O 1
ATOM 1377 N N . ASP A 1 182 ? -22.598 13.210 12.053 1.00 54.75 182 ASP A N 1
ATOM 1378 C CA . ASP A 1 182 ? -23.793 12.498 12.547 1.00 54.75 182 ASP A CA 1
ATOM 1379 C C . ASP A 1 182 ? -23.644 11.012 12.963 1.00 54.75 182 ASP A C 1
ATOM 1381 O O . ASP A 1 182 ? -22.587 10.390 12.895 1.00 54.75 182 ASP A O 1
ATOM 1385 N N . HIS A 1 183 ? -24.740 10.420 13.455 1.00 56.62 183 HIS A N 1
ATOM 1386 C CA . HIS A 1 183 ? -24.817 9.033 13.948 1.00 56.62 183 HIS A CA 1
ATOM 1387 C C . HIS A 1 183 ? -24.393 7.971 12.900 1.00 56.62 183 HIS A C 1
ATOM 1389 O O . HIS A 1 183 ? -24.033 6.849 13.272 1.00 56.62 183 HIS A O 1
ATOM 1395 N N . ASP A 1 184 ? -24.403 8.326 11.609 1.00 61.53 184 ASP A N 1
ATOM 1396 C CA . ASP A 1 184 ? -23.933 7.504 10.484 1.00 61.53 184 ASP A CA 1
ATOM 1397 C C . ASP A 1 184 ? -22.392 7.434 10.420 1.00 61.53 184 ASP A C 1
ATOM 1399 O O . ASP A 1 184 ? -21.810 6.390 10.107 1.00 61.53 184 ASP A O 1
ATOM 1403 N N . GLY A 1 185 ? -21.704 8.496 10.859 1.00 64.31 185 GLY A N 1
ATOM 1404 C CA . GLY A 1 185 ? -20.245 8.537 10.934 1.00 64.31 185 GLY A CA 1
ATOM 1405 C C . GLY A 1 185 ? -19.661 7.486 11.883 1.00 64.31 185 GLY A C 1
ATOM 1406 O O . GLY A 1 185 ? -18.629 6.878 11.593 1.00 64.31 185 GLY A O 1
ATOM 1407 N N . ARG A 1 186 ? -20.376 7.154 12.967 1.00 70.19 186 ARG A N 1
ATOM 1408 C CA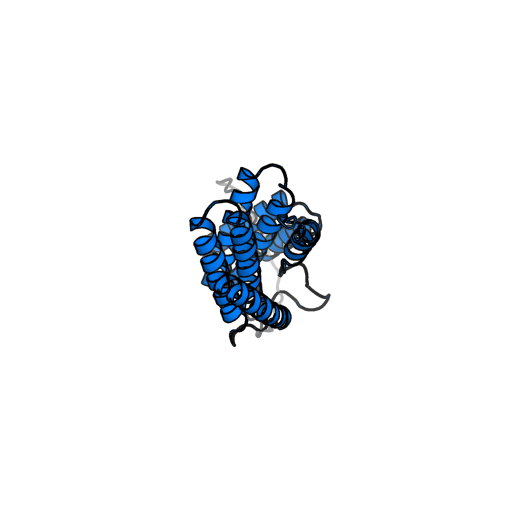 . ARG A 1 186 ? -19.943 6.141 13.947 1.00 70.19 186 ARG A CA 1
ATOM 1409 C C . ARG A 1 186 ? -19.905 4.723 13.369 1.00 70.19 186 ARG A C 1
ATOM 1411 O O . ARG A 1 186 ? -18.998 3.944 13.685 1.00 70.19 186 ARG A O 1
ATOM 1418 N N . MET A 1 187 ? -20.862 4.381 12.499 1.00 75.38 187 MET A N 1
ATOM 1419 C CA . MET A 1 187 ? -20.817 3.116 11.757 1.00 75.38 187 MET A CA 1
ATOM 1420 C C . MET A 1 187 ? -19.653 3.107 10.765 1.00 75.38 187 MET A C 1
ATOM 1422 O O . MET A 1 187 ? -18.957 2.097 10.664 1.00 75.38 187 MET A O 1
ATOM 1426 N N . GLY A 1 188 ? -19.387 4.233 10.096 1.00 81.50 188 GLY A N 1
ATOM 1427 C CA . GLY A 1 188 ? -18.238 4.388 9.202 1.00 81.50 188 GLY A CA 1
ATOM 1428 C C . GLY A 1 188 ? -16.893 4.158 9.900 1.00 81.50 188 GLY A C 1
ATOM 1429 O O . GLY A 1 188 ? -16.093 3.346 9.434 1.00 81.50 188 GLY A O 1
ATOM 1430 N N . VAL A 1 189 ? -16.676 4.786 11.061 1.00 85.38 189 VAL A N 1
ATOM 1431 C CA . VAL A 1 189 ? -15.460 4.603 11.877 1.00 85.38 189 VAL A CA 1
ATOM 1432 C C . VAL A 1 189 ? -15.309 3.147 12.324 1.00 85.38 189 VAL A C 1
ATOM 1434 O O . VAL A 1 189 ? -14.232 2.565 12.204 1.00 85.38 189 VAL A O 1
ATOM 1437 N N . THR A 1 190 ? -16.390 2.525 12.800 1.00 87.12 190 THR A N 1
ATOM 1438 C CA . THR A 1 190 ? -16.359 1.122 13.248 1.00 87.12 190 THR A CA 1
ATOM 1439 C C . THR A 1 190 ? -16.023 0.176 12.095 1.00 87.12 190 THR A C 1
ATOM 1441 O O . THR A 1 190 ? -15.177 -0.707 12.252 1.00 87.12 190 THR A O 1
ATOM 1444 N N . ASN A 1 191 ? -16.619 0.386 10.920 1.00 89.94 191 ASN A N 1
ATOM 1445 C CA . ASN A 1 191 ? -16.326 -0.399 9.722 1.00 89.94 191 ASN A CA 1
ATOM 1446 C C . ASN A 1 191 ? -14.858 -0.255 9.303 1.00 89.94 191 ASN A C 1
ATOM 1448 O O . ASN A 1 191 ? -14.195 -1.265 9.064 1.00 89.94 191 ASN A O 1
ATOM 1452 N N . ALA A 1 192 ? -14.327 0.972 9.300 1.00 90.94 192 ALA A N 1
ATOM 1453 C CA . ALA A 1 192 ? -12.925 1.231 8.986 1.00 90.94 192 ALA A CA 1
ATOM 1454 C C . ALA A 1 192 ? -11.977 0.530 9.975 1.00 90.94 192 ALA A C 1
ATOM 1456 O O . ALA A 1 192 ? -11.008 -0.108 9.565 1.00 90.94 192 ALA A O 1
ATOM 1457 N N . LEU A 1 193 ? -12.276 0.568 11.279 1.00 92.19 193 LEU A N 1
ATOM 1458 C CA . LEU A 1 193 ? -11.495 -0.142 12.298 1.00 92.19 193 LEU A CA 1
ATOM 1459 C C . LEU A 1 193 ? -11.500 -1.660 12.065 1.00 92.19 193 LEU A C 1
ATOM 1461 O O . LEU A 1 193 ? -10.448 -2.300 12.125 1.00 92.19 193 LEU A O 1
ATOM 1465 N N . VAL A 1 194 ? -12.663 -2.246 11.765 1.00 94.25 194 VAL A N 1
ATOM 1466 C CA . VAL A 1 194 ? -12.785 -3.685 11.483 1.00 94.25 194 VAL A CA 1
ATOM 1467 C C . VAL A 1 194 ? -12.007 -4.071 10.222 1.00 94.25 194 VAL A C 1
ATOM 1469 O O . VAL A 1 194 ? -11.269 -5.059 10.239 1.00 94.25 194 VAL A O 1
ATOM 1472 N N . GLU A 1 195 ? -12.123 -3.298 9.145 1.00 94.94 195 GLU A N 1
ATOM 1473 C CA . GLU A 1 195 ? -11.426 -3.559 7.881 1.00 94.94 195 GLU A CA 1
ATOM 1474 C C . GLU A 1 195 ? -9.899 -3.405 8.028 1.00 94.94 195 GLU A C 1
ATOM 1476 O O . GLU A 1 195 ? -9.132 -4.281 7.610 1.00 94.94 195 GLU A O 1
ATOM 1481 N N . ALA A 1 196 ? -9.435 -2.357 8.715 1.00 94.62 196 ALA A N 1
ATOM 1482 C CA . ALA A 1 196 ? -8.018 -2.162 9.018 1.00 94.62 196 ALA A CA 1
ATOM 1483 C C . ALA A 1 196 ? -7.451 -3.304 9.876 1.00 94.62 196 ALA A C 1
ATOM 1485 O O . ALA A 1 196 ? -6.338 -3.787 9.633 1.00 94.62 196 ALA A O 1
ATOM 1486 N N . ARG A 1 197 ? -8.233 -3.802 10.844 1.00 95.88 197 ARG A N 1
ATOM 1487 C CA . ARG A 1 197 ? -7.857 -4.964 11.659 1.00 95.88 197 ARG A CA 1
ATOM 1488 C C . ARG A 1 197 ? -7.686 -6.216 10.806 1.00 95.88 197 ARG A C 1
ATOM 1490 O O . ARG A 1 197 ? -6.716 -6.947 10.993 1.00 95.88 197 ARG A O 1
ATOM 1497 N N . GLN A 1 198 ? -8.600 -6.470 9.866 1.00 96.12 198 GLN A N 1
ATOM 1498 C CA . GLN A 1 198 ? -8.493 -7.608 8.945 1.00 96.12 198 GLN A CA 1
ATOM 1499 C C . GLN A 1 198 ? -7.218 -7.528 8.101 1.00 96.12 198 GLN A C 1
ATOM 1501 O O . GLN A 1 198 ? -6.525 -8.535 7.948 1.00 96.12 198 GLN A O 1
ATOM 1506 N N . CYS A 1 199 ? -6.869 -6.336 7.613 1.00 94.69 199 CYS A N 1
ATOM 1507 C CA . CYS A 1 199 ? -5.614 -6.109 6.900 1.00 94.69 199 CYS A CA 1
ATOM 1508 C C . CYS A 1 199 ? -4.399 -6.445 7.780 1.00 94.69 199 CYS A C 1
ATOM 1510 O O . CYS A 1 199 ? -3.517 -7.186 7.350 1.00 94.69 199 CYS A O 1
ATOM 1512 N N . CYS A 1 200 ? -4.381 -6.001 9.039 1.00 94.38 200 CYS A N 1
ATOM 1513 C CA . CYS A 1 200 ? -3.295 -6.323 9.969 1.00 94.38 200 CYS A CA 1
ATOM 1514 C C . CYS A 1 200 ? -3.199 -7.830 10.267 1.00 94.38 200 CYS A C 1
ATOM 1516 O O . CYS A 1 200 ? -2.101 -8.378 10.309 1.00 94.38 200 CYS A O 1
ATOM 1518 N N . VAL A 1 201 ? -4.328 -8.530 10.418 1.00 95.00 201 VAL A N 1
ATOM 1519 C CA . VAL A 1 201 ? -4.332 -9.993 10.602 1.00 95.00 201 VAL A CA 1
ATOM 1520 C C . VAL A 1 201 ? -3.729 -10.702 9.390 1.00 95.00 201 VAL A C 1
ATOM 1522 O O . VAL A 1 201 ? -2.908 -11.599 9.562 1.00 95.00 201 VAL A O 1
ATOM 1525 N N . ARG A 1 202 ? -4.071 -10.270 8.169 1.00 94.00 202 ARG A N 1
ATOM 1526 C CA . ARG A 1 202 ? -3.461 -10.803 6.940 1.00 94.00 202 ARG A CA 1
ATOM 1527 C C . ARG A 1 202 ? -1.963 -10.508 6.871 1.00 94.00 202 ARG A C 1
ATOM 1529 O O . ARG A 1 202 ? -1.196 -11.390 6.502 1.00 94.00 202 ARG A O 1
ATOM 1536 N N . ALA A 1 203 ? -1.534 -9.325 7.310 1.00 92.00 203 ALA A N 1
ATOM 1537 C CA . ALA A 1 203 ? -0.117 -8.981 7.408 1.00 92.00 203 ALA A CA 1
ATOM 1538 C C . ALA A 1 203 ? 0.657 -9.869 8.400 1.00 92.00 203 ALA A C 1
ATOM 1540 O O . ALA A 1 203 ? 1.862 -10.031 8.253 1.00 92.00 203 ALA A O 1
ATOM 1541 N N . MET A 1 204 ? 0.002 -10.455 9.404 1.00 90.88 204 MET A N 1
ATOM 1542 C CA . MET A 1 204 ? 0.628 -11.405 10.336 1.00 90.88 204 MET A CA 1
ATOM 1543 C C . MET A 1 204 ? 0.618 -12.858 9.841 1.00 90.88 204 MET A C 1
ATOM 1545 O O . MET A 1 204 ? 1.085 -13.739 10.562 1.00 90.88 204 MET A O 1
ATOM 1549 N N . GLY A 1 205 ? 0.072 -13.120 8.649 1.00 88.19 205 GLY A N 1
ATOM 1550 C CA . GLY A 1 205 ? 0.009 -14.457 8.067 1.00 88.19 205 GLY A CA 1
ATOM 1551 C C . GLY A 1 205 ? 1.380 -15.132 7.978 1.00 88.19 205 GLY A C 1
ATOM 1552 O O . GLY A 1 205 ? 2.415 -14.471 7.910 1.00 88.19 205 GLY A O 1
ATOM 1553 N N . MET A 1 206 ? 1.377 -16.467 7.973 1.00 72.25 206 MET A N 1
ATOM 1554 C CA . MET A 1 206 ? 2.602 -17.279 7.999 1.00 72.25 206 MET A CA 1
ATOM 1555 C C . MET A 1 206 ? 3.504 -17.062 6.777 1.00 72.25 206 MET A C 1
ATOM 1557 O O . MET A 1 206 ? 4.709 -17.241 6.891 1.00 72.25 206 MET A O 1
ATOM 1561 N N . ASP A 1 207 ? 2.931 -16.624 5.655 1.00 80.06 207 ASP A N 1
ATOM 1562 C CA . ASP A 1 207 ? 3.649 -16.373 4.400 1.00 80.06 207 ASP A CA 1
ATOM 1563 C C . ASP A 1 207 ? 4.284 -14.970 4.331 1.00 80.06 207 ASP A C 1
ATOM 1565 O O . ASP A 1 207 ? 4.823 -14.582 3.291 1.00 80.06 207 ASP A O 1
ATOM 1569 N N . ASN A 1 208 ? 4.192 -14.174 5.407 1.00 81.81 208 ASN A N 1
ATOM 1570 C CA . ASN A 1 208 ? 4.859 -12.879 5.494 1.00 81.81 208 ASN A CA 1
ATOM 1571 C C . ASN A 1 208 ? 6.205 -12.974 6.229 1.00 81.81 208 ASN A C 1
ATOM 1573 O O . ASN A 1 208 ? 6.273 -12.975 7.461 1.00 81.81 208 ASN A O 1
ATOM 1577 N N . ASP A 1 209 ? 7.286 -12.914 5.456 1.00 77.12 209 ASP A N 1
ATOM 1578 C CA . ASP A 1 209 ? 8.657 -12.946 5.970 1.00 77.12 209 ASP A CA 1
ATOM 1579 C C . ASP A 1 209 ? 9.133 -11.606 6.566 1.00 77.12 209 ASP A C 1
ATOM 1581 O O . ASP A 1 209 ? 10.177 -11.547 7.226 1.00 77.12 209 ASP A O 1
ATOM 1585 N N . ASP A 1 210 ? 8.394 -10.507 6.368 1.00 84.50 210 ASP A N 1
ATOM 1586 C CA . ASP A 1 210 ? 8.784 -9.199 6.893 1.00 84.50 210 ASP A CA 1
ATOM 1587 C C . ASP A 1 210 ? 8.386 -9.033 8.367 1.00 84.50 210 ASP A C 1
ATOM 1589 O O . ASP A 1 210 ? 7.270 -8.634 8.713 1.00 84.50 210 ASP A O 1
ATOM 1593 N N . GLU A 1 211 ? 9.351 -9.299 9.248 1.00 88.06 211 GLU A N 1
ATOM 1594 C CA . GLU A 1 211 ? 9.248 -9.103 10.699 1.00 88.06 211 GLU A CA 1
ATOM 1595 C C . GLU A 1 211 ? 8.814 -7.681 11.087 1.00 88.06 211 GLU A C 1
ATOM 1597 O O . GLU A 1 211 ? 8.055 -7.511 12.042 1.00 88.06 211 GLU A O 1
ATOM 1602 N N . ARG A 1 212 ? 9.239 -6.646 10.346 1.00 87.12 212 ARG A N 1
ATOM 1603 C CA . ARG A 1 212 ? 8.853 -5.262 10.672 1.00 87.12 212 ARG A CA 1
ATOM 1604 C C . ARG A 1 212 ? 7.369 -5.045 10.427 1.00 87.12 212 ARG A C 1
ATOM 1606 O O . ARG A 1 212 ? 6.688 -4.501 11.295 1.00 87.12 212 ARG A O 1
ATOM 1613 N N . SER A 1 213 ? 6.872 -5.509 9.282 1.00 88.38 213 SER A N 1
ATOM 1614 C CA . SER A 1 213 ? 5.444 -5.458 8.964 1.00 88.38 213 SER A CA 1
ATOM 1615 C C . SER A 1 213 ? 4.615 -6.264 9.962 1.00 88.38 213 SER A C 1
ATOM 1617 O O . SER A 1 213 ? 3.588 -5.768 10.419 1.00 88.38 213 SER A O 1
ATOM 1619 N N . ARG A 1 214 ? 5.076 -7.452 10.384 1.00 90.69 214 ARG A N 1
ATOM 1620 C CA . ARG A 1 214 ? 4.388 -8.255 11.416 1.00 90.69 214 ARG A CA 1
ATOM 1621 C C . ARG A 1 214 ? 4.343 -7.548 12.769 1.00 90.69 214 ARG A C 1
ATOM 1623 O O . ARG A 1 214 ? 3.279 -7.453 13.377 1.00 90.69 214 ARG A O 1
ATOM 1630 N N . SER A 1 215 ? 5.473 -7.000 13.213 1.00 91.31 215 SER A N 1
ATOM 1631 C CA . SER A 1 215 ? 5.567 -6.241 14.464 1.00 91.31 215 SER A CA 1
ATOM 1632 C C . SER A 1 215 ? 4.652 -5.010 14.463 1.00 91.31 215 SER A C 1
ATOM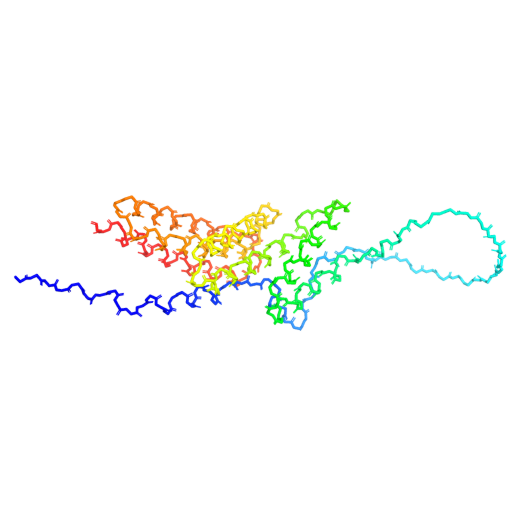 1634 O O . SER A 1 215 ? 3.949 -4.758 15.445 1.00 91.31 215 SER A O 1
ATOM 1636 N N . LEU A 1 216 ? 4.623 -4.258 13.357 1.00 90.94 216 LEU A N 1
ATOM 1637 C CA . LEU A 1 216 ? 3.753 -3.091 13.208 1.00 90.94 216 LEU A CA 1
ATOM 1638 C C . LEU A 1 216 ? 2.273 -3.491 13.156 1.00 90.94 216 LEU A C 1
ATOM 1640 O O . LEU A 1 216 ? 1.467 -2.891 13.860 1.00 90.94 216 LEU A O 1
ATOM 1644 N N . ALA A 1 217 ? 1.920 -4.535 12.403 1.00 92.81 217 ALA A N 1
ATOM 1645 C CA . ALA A 1 217 ? 0.560 -5.068 12.355 1.00 92.81 217 ALA A CA 1
ATOM 1646 C C . ALA A 1 217 ? 0.061 -5.502 13.741 1.00 92.81 217 ALA A C 1
ATOM 1648 O O . ALA A 1 217 ? -1.054 -5.159 14.129 1.00 92.81 217 ALA A O 1
ATOM 1649 N N . ASN A 1 218 ? 0.898 -6.196 14.518 1.00 94.81 218 ASN A N 1
ATOM 1650 C CA . ASN A 1 218 ? 0.553 -6.619 15.874 1.00 94.81 218 ASN A CA 1
ATOM 1651 C C . ASN A 1 218 ? 0.291 -5.419 16.799 1.00 94.81 218 ASN A C 1
ATOM 1653 O O . ASN A 1 218 ? -0.672 -5.417 17.566 1.00 94.81 218 ASN A O 1
ATOM 1657 N N . LYS A 1 219 ? 1.112 -4.366 16.690 1.00 94.81 219 LYS A N 1
ATOM 1658 C CA . LYS A 1 219 ? 0.890 -3.118 17.428 1.00 94.81 219 LYS A CA 1
ATOM 1659 C C . LYS A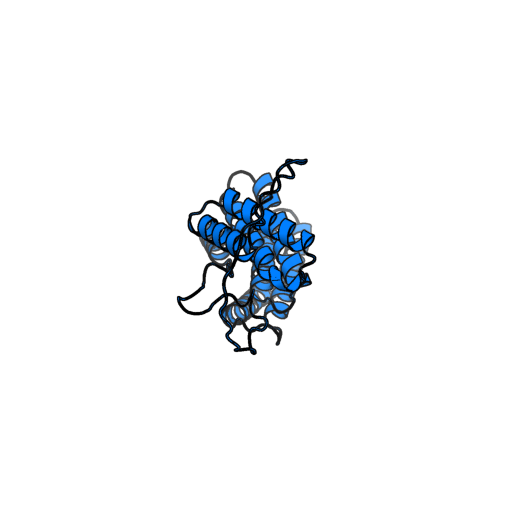 1 219 ? -0.434 -2.456 17.028 1.00 94.81 219 LYS A C 1
ATOM 1661 O O . LYS A 1 219 ? -1.233 -2.136 17.902 1.00 94.81 219 LYS A O 1
ATOM 1666 N N . LEU A 1 220 ? -0.680 -2.310 15.724 1.00 93.12 220 LEU A N 1
ATOM 1667 C CA . LEU A 1 220 ? -1.905 -1.700 15.198 1.00 93.12 220 LEU A CA 1
ATOM 1668 C C . LEU A 1 220 ? -3.161 -2.456 15.641 1.00 93.12 220 LEU A C 1
ATOM 1670 O O . LEU A 1 220 ? -4.150 -1.821 15.984 1.00 93.12 220 LEU A O 1
ATOM 1674 N N . ILE A 1 221 ? -3.128 -3.790 15.703 1.00 96.00 221 ILE A N 1
ATOM 1675 C CA . ILE A 1 221 ? -4.253 -4.583 16.224 1.00 96.00 221 ILE A CA 1
ATOM 1676 C C . ILE A 1 221 ? -4.558 -4.218 17.678 1.00 96.00 221 ILE A C 1
ATOM 1678 O O . ILE A 1 221 ? -5.723 -4.030 18.018 1.00 96.00 221 ILE A O 1
ATOM 1682 N N . GLY A 1 222 ? -3.535 -4.078 18.527 1.00 94.19 222 GLY A N 1
ATOM 1683 C CA . GLY A 1 222 ? -3.720 -3.674 19.923 1.00 94.19 222 GLY A CA 1
ATOM 1684 C C . GLY A 1 222 ? -4.347 -2.282 20.066 1.00 94.19 222 GLY A C 1
ATOM 1685 O O . GLY A 1 222 ? -5.246 -2.086 20.894 1.00 94.19 222 GLY A O 1
ATOM 1686 N N . ASP A 1 223 ? -3.911 -1.337 19.231 1.00 93.31 223 ASP A N 1
ATOM 1687 C CA . ASP A 1 223 ? -4.457 0.022 19.189 1.00 93.31 223 ASP A CA 1
ATOM 1688 C C . ASP A 1 223 ? -5.922 0.007 18.700 1.00 93.31 223 ASP A C 1
ATOM 1690 O O . ASP A 1 223 ? -6.806 0.544 19.374 1.00 93.31 223 ASP A O 1
ATOM 1694 N N . ILE A 1 224 ? -6.219 -0.706 17.606 1.00 93.50 224 ILE A N 1
ATOM 1695 C CA . ILE A 1 224 ? -7.574 -0.854 17.044 1.00 93.50 224 ILE A CA 1
ATOM 1696 C C . ILE A 1 224 ? -8.532 -1.527 18.038 1.00 93.50 224 ILE A C 1
ATOM 1698 O O . ILE A 1 224 ? -9.641 -1.037 18.251 1.00 93.50 224 ILE A O 1
ATOM 1702 N N . ASP A 1 225 ? -8.119 -2.615 18.693 1.00 94.31 225 ASP A N 1
ATOM 1703 C CA . ASP A 1 225 ? -8.946 -3.325 19.680 1.00 94.31 225 ASP A CA 1
ATOM 1704 C C . ASP A 1 225 ? -9.251 -2.438 20.901 1.00 94.31 225 ASP A C 1
ATOM 1706 O O . ASP A 1 225 ? -10.287 -2.570 21.562 1.00 94.31 225 ASP A O 1
ATOM 1710 N N . THR A 1 226 ? -8.358 -1.502 21.220 1.00 93.75 226 THR A N 1
ATOM 1711 C CA . THR A 1 226 ? -8.598 -0.493 22.256 1.00 93.75 226 THR A CA 1
ATOM 1712 C C . THR A 1 226 ? -9.628 0.539 21.799 1.00 93.75 226 THR A C 1
ATOM 1714 O O . THR A 1 226 ? -10.567 0.808 22.551 1.00 93.75 226 THR A O 1
ATOM 1717 N N . MET A 1 227 ? -9.523 1.035 20.564 1.00 89.88 227 MET A N 1
ATOM 1718 C CA . MET A 1 227 ? -10.486 1.979 19.980 1.00 89.88 227 MET A CA 1
ATOM 1719 C C . MET A 1 227 ? -11.889 1.370 19.836 1.00 89.88 227 MET A C 1
ATOM 1721 O O . MET A 1 227 ? -12.873 1.989 20.236 1.00 89.88 227 MET A O 1
ATOM 1725 N N . LEU A 1 228 ? -12.002 0.126 19.357 1.00 89.00 228 LEU A N 1
ATOM 1726 C CA . LEU A 1 228 ? -13.286 -0.580 19.234 1.00 89.00 228 LEU A CA 1
ATOM 1727 C C . LEU A 1 228 ? -13.993 -0.738 20.589 1.00 89.00 228 LEU A C 1
ATOM 1729 O O . LEU A 1 228 ? -15.208 -0.572 20.691 1.00 89.00 228 LEU A O 1
ATOM 1733 N N . ARG A 1 229 ? -13.238 -1.010 21.662 1.00 90.06 229 ARG A N 1
ATOM 1734 C CA . ARG A 1 229 ? -13.801 -1.084 23.021 1.00 90.06 229 ARG A CA 1
ATOM 1735 C C . ARG A 1 229 ? -14.285 0.269 23.530 1.00 90.06 229 ARG A C 1
ATOM 1737 O O . ARG A 1 229 ? -15.282 0.303 24.246 1.00 90.06 229 ARG A O 1
ATOM 1744 N N . GLN A 1 230 ? -13.605 1.359 23.182 1.00 86.44 230 GLN A N 1
ATOM 1745 C CA . GLN A 1 230 ? -14.041 2.712 23.539 1.00 86.44 230 GLN A CA 1
ATOM 1746 C C . GLN A 1 230 ? -15.365 3.059 22.849 1.00 86.44 230 GLN A C 1
ATOM 1748 O O . GLN A 1 230 ? -16.300 3.458 23.532 1.00 86.44 230 GLN A O 1
ATOM 1753 N N . GLN A 1 231 ? -15.489 2.760 21.552 1.00 79.62 231 GLN A N 1
ATOM 1754 C CA . GLN A 1 231 ? -16.720 2.976 20.777 1.00 79.62 231 GLN A CA 1
ATOM 1755 C C . GLN A 1 231 ? -17.928 2.184 21.308 1.00 79.62 231 GLN A C 1
ATOM 1757 O O . GLN A 1 231 ? -19.063 2.615 21.168 1.00 79.62 231 GLN A O 1
ATOM 1762 N N . SER A 1 232 ? -17.714 1.035 21.956 1.00 76.69 232 SER A N 1
ATOM 1763 C CA . SER A 1 232 ? -18.811 0.248 22.547 1.00 76.69 232 SER A CA 1
ATOM 1764 C C . SER A 1 232 ? -19.350 0.781 23.886 1.00 76.69 232 SER A C 1
ATOM 1766 O O . SER A 1 232 ? -20.334 0.246 24.395 1.00 76.69 232 SER A O 1
ATOM 1768 N N . ARG A 1 233 ? -18.683 1.771 24.503 1.00 72.00 233 ARG A N 1
ATOM 1769 C CA . ARG A 1 233 ? -18.988 2.256 25.865 1.00 72.00 233 ARG A CA 1
ATOM 1770 C C . ARG A 1 233 ? -19.747 3.583 25.922 1.00 72.00 233 ARG A C 1
ATOM 1772 O O . ARG A 1 233 ? -20.167 3.952 27.017 1.00 72.00 233 ARG A O 1
ATOM 1779 N N . GLU A 1 234 ? -19.899 4.283 24.802 1.00 57.22 234 GLU A N 1
ATOM 1780 C CA . GLU A 1 234 ? -20.662 5.543 24.697 1.00 57.22 234 GLU A CA 1
ATOM 1781 C C . GLU A 1 234 ? -21.973 5.312 23.951 1.00 57.22 234 GLU A C 1
ATOM 1783 O O . GLU A 1 234 ? -22.991 5.912 24.343 1.00 57.22 234 GLU A O 1
#

Sequence (234 aa):
MIPSSSFLGNAGCDYDRRVEASFVAVGALLPRGRRTTIFRKEEEGGGGGGDEAGRGGSFDLMGGEGGNVEMEPLNRIFQRAVVLQRMGDRGGCLAEYERFLNVAETYDVDPSLYAEVRSNMGAVYAMESGDLANDERKRGESRRMAKHSFGEAVKYRPGLGSAWVNLALLILSEGKEIDGYDHDGRMGVTNALVEARQCCVRAMGMDNDDERSRSLANKLIGDIDTMLRQQSRE